Protein AF-A0A662HZ04-F1 (afdb_monomer)

Solvent-accessible surface area (backbone atoms only — not comparable to full-atom values): 11136 Å² total; per-residue (Å²): 132,86,80,80,58,71,51,54,53,54,54,49,51,54,49,59,74,72,46,61,76,83,26,44,72,78,47,78,47,44,45,37,84,34,36,38,39,24,10,75,35,53,49,59,48,52,49,78,83,30,48,57,51,54,48,53,33,68,75,67,71,51,51,75,42,80,32,30,29,83,90,73,38,51,56,69,70,61,34,51,55,49,47,60,70,71,33,58,78,85,17,44,76,77,48,78,47,77,40,78,84,80,33,35,29,41,37,26,10,68,37,36,65,50,49,34,32,77,94,42,48,40,35,51,47,45,27,52,77,27,23,35,35,65,42,75,31,68,51,66,96,65,90,49,69,69,60,53,53,51,49,53,50,52,60,76,40,41,63,60,50,49,54,50,27,35,56,44,9,58,63,69,58,48,75,79,89,66,85,86,86,77,86,84,87,79,86,89,68,66,76,98,52,131

Secondary structure (DSSP, 8-state):
-PPPPHHHHHHHHHHHHHS-GGG-EEEEEEETTEEEEEES-GGGGGTTTTHHHHHHHHHH-SEEEEEE-TTTPPPHHHHHHHHH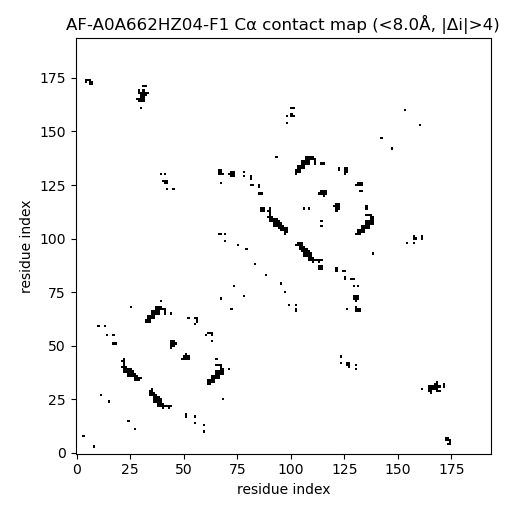HHS-GGG-EEEEEEETTTTEEEEEES-HHHHH-GGGHHHHHHHHHH--EEEEEEPPSS--HHHHHHHHHHHHTHHHHHHHHHHHHHHHTSPPSS----------S-SS--

pLDDT: mean 90.2, std 7.3, range [41.53, 96.62]

Foldseek 3Di:
DPDAAPLVVVLVVLLVVLDDVVQAFDDWFQFQQEIETEGQQLLSCPPPNNVSVVVSCVVVVGHYDYFYDLVNFDDPVVLVVVLPVLFDVVQAFDDWDAQSQRLAIETEGQHLCSCCDDVSPNQSVSCRVGRRRYDYHYDDPDDDPVVVVVVVVCSVCVNVSRVVRRVNSSVVSHDDPDDCPDDDDDDPDPPVHD

Structure (mmCIF, N/CA/C/O backbone):
data_AF-A0A662HZ04-F1
#
_entry.id   AF-A0A662HZ04-F1
#
loop_
_atom_site.group_PDB
_atom_site.id
_atom_site.type_symbol
_atom_site.label_atom_id
_atom_site.label_alt_id
_atom_site.label_comp_id
_atom_site.label_asym_id
_atom_site.label_entity_id
_atom_site.label_seq_id
_atom_site.pdbx_PDB_ins_code
_atom_site.Cartn_x
_atom_site.Cartn_y
_atom_site.Cartn_z
_atom_site.occupancy
_atom_site.B_iso_or_equiv
_atom_site.auth_seq_id
_atom_site.auth_comp_id
_atom_site.auth_asym_id
_atom_site.auth_atom_id
_atom_site.pdbx_PDB_model_num
ATOM 1 N N . MET A 1 1 ? 25.170 -9.543 -3.058 1.00 41.53 1 MET A N 1
ATOM 2 C CA . MET A 1 1 ? 24.419 -8.296 -3.344 1.00 41.53 1 MET A CA 1
ATOM 3 C C . MET A 1 1 ? 24.208 -8.183 -4.851 1.00 41.53 1 MET A C 1
ATOM 5 O O . MET A 1 1 ? 25.198 -8.138 -5.569 1.00 41.53 1 MET A O 1
ATOM 9 N N . ARG A 1 2 ? 22.965 -8.203 -5.360 1.00 49.56 2 ARG A N 1
ATOM 10 C CA . ARG A 1 2 ? 22.707 -7.901 -6.784 1.00 49.56 2 ARG A CA 1
ATOM 11 C C . ARG A 1 2 ? 22.980 -6.408 -7.002 1.00 49.56 2 ARG A C 1
ATOM 13 O O . ARG A 1 2 ? 22.385 -5.598 -6.301 1.00 49.56 2 ARG A O 1
ATOM 20 N N . LYS A 1 3 ? 23.892 -6.054 -7.913 1.00 56.12 3 LYS A N 1
ATOM 21 C CA . LYS A 1 3 ? 24.113 -4.654 -8.311 1.00 56.12 3 LYS A CA 1
ATOM 22 C C . LYS A 1 3 ? 22.826 -4.123 -8.955 1.00 56.12 3 LYS A C 1
ATOM 24 O O . LYS A 1 3 ? 22.221 -4.827 -9.763 1.00 56.12 3 LYS A O 1
ATOM 29 N N . PHE A 1 4 ? 22.383 -2.931 -8.559 1.00 60.84 4 PHE A N 1
ATOM 30 C CA . PHE A 1 4 ? 21.232 -2.274 -9.181 1.00 60.84 4 PHE A CA 1
ATOM 31 C C . PHE A 1 4 ? 21.591 -1.891 -10.626 1.00 60.84 4 PHE A C 1
ATOM 33 O O . PHE A 1 4 ? 22.724 -1.490 -10.885 1.00 60.84 4 PHE A O 1
ATOM 40 N N . SER A 1 5 ? 20.655 -2.037 -11.568 1.00 66.75 5 SER A N 1
ATOM 41 C CA . SER A 1 5 ? 20.838 -1.534 -12.938 1.00 66.75 5 SER A CA 1
ATOM 42 C C . SER A 1 5 ? 20.677 -0.010 -13.002 1.00 66.75 5 SER A C 1
ATOM 44 O O . SER A 1 5 ? 19.974 0.567 -12.174 1.00 66.75 5 SER A O 1
ATOM 46 N N . GLU A 1 6 ? 21.275 0.632 -14.008 1.00 73.00 6 GLU A N 1
ATOM 47 C CA . GLU A 1 6 ? 21.263 2.096 -14.207 1.00 73.00 6 GLU A CA 1
ATOM 48 C C . GLU A 1 6 ? 19.875 2.763 -14.065 1.00 73.00 6 GLU A C 1
ATOM 50 O O . GLU A 1 6 ? 19.780 3.740 -13.320 1.00 73.00 6 GLU A O 1
ATOM 55 N N . PRO A 1 7 ? 18.764 2.204 -14.596 1.00 79.62 7 PRO A N 1
ATOM 56 C CA . PRO A 1 7 ? 17.441 2.822 -14.459 1.00 79.62 7 PRO A CA 1
ATOM 57 C C . PRO A 1 7 ? 16.943 2.962 -13.019 1.00 79.62 7 PRO A C 1
ATOM 59 O O . PRO A 1 7 ? 16.124 3.832 -12.728 1.00 79.62 7 PRO A O 1
ATOM 62 N N . PHE A 1 8 ? 17.408 2.114 -12.092 1.00 84.06 8 PHE A N 1
ATOM 63 C CA . PHE A 1 8 ? 17.036 2.252 -10.682 1.00 84.06 8 PHE A CA 1
ATOM 64 C C . PHE A 1 8 ? 17.613 3.533 -10.090 1.00 84.06 8 PHE A C 1
ATOM 66 O O . PHE A 1 8 ? 16.923 4.206 -9.325 1.00 84.06 8 PHE A O 1
ATOM 73 N N . TYR A 1 9 ? 18.857 3.862 -10.445 1.00 85.88 9 TYR A N 1
ATOM 74 C CA . TYR A 1 9 ? 19.518 5.079 -9.994 1.00 85.88 9 TYR A CA 1
ATOM 75 C C . TYR A 1 9 ? 18.871 6.309 -10.624 1.00 85.88 9 TYR A C 1
ATOM 77 O O . TYR A 1 9 ? 18.519 7.226 -9.896 1.00 85.88 9 TYR A O 1
ATOM 85 N N . GLU A 1 10 ? 18.570 6.278 -11.924 1.00 86.81 10 GLU A N 1
ATOM 86 C CA . GLU A 1 10 ? 17.877 7.382 -12.601 1.00 86.81 10 GLU A CA 1
ATOM 87 C C . GLU A 1 10 ? 16.513 7.694 -11.979 1.00 86.81 10 GLU A C 1
ATOM 89 O O . GLU A 1 10 ? 16.207 8.850 -11.686 1.00 86.81 10 GLU A O 1
ATOM 94 N N . ILE A 1 11 ? 15.691 6.665 -11.734 1.00 88.25 11 ILE A N 1
ATOM 95 C CA . ILE A 1 11 ? 14.380 6.846 -11.101 1.00 88.25 11 ILE A CA 1
ATOM 96 C C . ILE A 1 11 ? 14.548 7.381 -9.677 1.00 88.25 11 ILE A C 1
ATOM 98 O O . ILE A 1 11 ? 13.809 8.275 -9.265 1.00 88.25 11 ILE A O 1
ATOM 102 N N . ARG A 1 12 ? 15.513 6.850 -8.920 1.00 89.50 12 ARG A N 1
ATOM 103 C CA . ARG A 1 12 ? 15.788 7.294 -7.551 1.00 89.50 12 ARG A CA 1
ATOM 104 C C . ARG A 1 12 ? 16.223 8.758 -7.518 1.00 89.50 12 ARG A C 1
ATOM 106 O O . ARG A 1 12 ? 15.673 9.526 -6.733 1.00 89.50 12 ARG A O 1
ATOM 113 N N . ASP A 1 13 ? 17.146 9.149 -8.385 1.00 89.94 13 ASP A N 1
ATOM 114 C CA . ASP A 1 13 ? 17.670 10.511 -8.470 1.00 89.94 13 ASP A CA 1
ATOM 115 C C . ASP A 1 13 ? 16.600 11.489 -8.949 1.00 89.94 13 ASP A C 1
ATOM 117 O O . ASP A 1 13 ? 16.487 12.595 -8.424 1.00 89.94 13 ASP A O 1
ATOM 121 N N . ALA A 1 14 ? 15.760 11.079 -9.902 1.00 89.00 14 ALA A N 1
ATOM 122 C CA . ALA A 1 14 ? 14.620 11.871 -10.342 1.00 89.00 14 ALA A CA 1
ATOM 123 C C . ALA A 1 14 ? 13.615 12.109 -9.203 1.00 89.00 14 ALA A C 1
ATOM 125 O O . ALA A 1 14 ? 13.121 13.226 -9.053 1.00 89.00 14 ALA A O 1
ATOM 126 N N . ILE A 1 15 ? 13.344 11.097 -8.368 1.00 89.62 15 ILE A N 1
ATOM 127 C CA . ILE A 1 15 ? 12.506 11.265 -7.171 1.00 89.62 15 ILE A CA 1
ATOM 128 C C . ILE A 1 15 ? 13.176 12.237 -6.194 1.00 89.62 15 ILE A C 1
ATOM 130 O O . ILE A 1 15 ? 12.533 13.190 -5.768 1.00 89.62 15 ILE A O 1
ATOM 134 N N . LEU A 1 16 ? 14.457 12.046 -5.869 1.00 88.75 16 LEU A N 1
ATOM 135 C CA . LEU A 1 16 ? 15.169 12.884 -4.895 1.00 88.75 16 LEU A CA 1
ATOM 136 C C . LEU A 1 16 ? 15.317 14.347 -5.340 1.00 88.75 16 LEU A C 1
ATOM 138 O O . LEU A 1 16 ? 15.311 15.230 -4.493 1.00 88.75 16 LEU A O 1
ATOM 142 N N . LYS A 1 17 ? 15.408 14.623 -6.646 1.00 89.19 17 LYS A N 1
ATOM 143 C CA . LYS A 1 17 ? 15.439 15.995 -7.189 1.00 89.19 17 LYS A CA 1
ATOM 144 C C . LYS A 1 17 ? 14.089 16.705 -7.109 1.00 89.19 17 LYS A C 1
ATOM 146 O O . LYS A 1 17 ? 14.047 17.925 -6.997 1.00 89.19 17 LYS A O 1
ATOM 151 N N . LEU A 1 18 ? 12.996 15.956 -7.240 1.00 86.88 18 LEU A N 1
ATOM 152 C CA . LEU A 1 18 ? 11.639 16.503 -7.225 1.00 86.88 18 LEU A CA 1
ATOM 153 C C . LEU A 1 18 ? 11.081 16.629 -5.808 1.00 86.88 18 LEU A C 1
ATOM 155 O O . LEU A 1 18 ? 10.204 17.457 -5.575 1.00 86.88 18 LEU A O 1
ATOM 159 N N . VAL A 1 19 ? 11.544 15.787 -4.883 1.00 88.50 19 VAL A N 1
ATOM 160 C CA . VAL A 1 19 ? 11.064 15.772 -3.505 1.00 88.50 19 VAL A CA 1
ATOM 161 C C . VAL A 1 19 ? 11.812 16.817 -2.663 1.00 88.50 19 VAL A C 1
ATOM 163 O O . VAL A 1 19 ? 13.040 16.796 -2.633 1.00 88.50 19 VAL A O 1
ATOM 166 N N . PRO A 1 20 ? 11.090 17.697 -1.946 1.00 87.12 20 PRO A N 1
ATOM 167 C CA . PRO A 1 20 ? 11.680 18.642 -1.007 1.00 87.12 20 PRO A CA 1
ATOM 168 C C . PRO A 1 20 ? 12.545 17.940 0.059 1.00 87.12 20 PRO A C 1
ATOM 170 O O . PRO A 1 20 ? 12.106 16.917 0.601 1.00 87.12 20 PRO A O 1
ATOM 173 N N . PRO A 1 21 ? 13.727 18.480 0.424 1.00 86.38 21 PRO A N 1
ATOM 174 C CA . PRO A 1 21 ? 14.554 17.948 1.511 1.00 86.38 21 PRO A CA 1
ATOM 175 C C . PRO A 1 21 ? 13.802 17.810 2.842 1.00 86.38 21 PRO A C 1
ATOM 177 O O . PRO A 1 21 ? 14.079 16.902 3.625 1.00 86.38 21 PRO A O 1
ATOM 180 N N . GLU A 1 22 ? 12.797 18.659 3.070 1.00 87.69 22 GLU A N 1
ATOM 181 C CA . GLU A 1 22 ? 11.929 18.666 4.248 1.00 87.69 22 GLU A CA 1
ATOM 182 C C . GLU A 1 22 ? 11.150 17.357 4.429 1.00 87.69 22 GLU A C 1
ATOM 184 O O . GLU A 1 22 ? 10.735 17.032 5.542 1.00 87.69 22 GLU A O 1
ATOM 189 N N . ALA A 1 23 ? 10.940 16.596 3.352 1.00 85.81 23 ALA A N 1
ATOM 190 C CA . ALA A 1 23 ? 10.274 15.304 3.413 1.00 85.81 23 ALA A CA 1
ATOM 191 C C . ALA A 1 23 ? 11.155 14.205 4.035 1.00 85.81 23 ALA A C 1
ATOM 193 O O . ALA A 1 23 ? 10.623 13.152 4.379 1.00 85.81 23 ALA A O 1
ATOM 194 N N . GLU A 1 24 ? 12.469 14.412 4.182 1.00 90.75 24 GLU A N 1
ATOM 195 C CA . GLU A 1 24 ? 13.401 13.454 4.798 1.00 90.75 24 GLU A CA 1
ATOM 196 C C . GLU A 1 24 ? 13.202 12.017 4.275 1.00 90.75 24 GLU A C 1
ATOM 198 O O . GLU A 1 24 ? 12.805 11.101 5.005 1.00 90.75 24 GLU A O 1
ATOM 203 N N . VAL A 1 25 ? 13.414 11.828 2.968 1.00 92.38 25 VAL A N 1
ATOM 204 C CA . VAL A 1 25 ? 13.305 10.511 2.323 1.00 92.38 25 VAL A CA 1
ATOM 205 C C . VAL A 1 25 ? 14.456 9.621 2.778 1.00 92.38 25 VAL A C 1
ATOM 207 O O . VAL A 1 25 ? 15.621 9.914 2.519 1.00 92.38 25 VAL A O 1
ATOM 210 N N . THR A 1 26 ? 14.129 8.499 3.411 1.00 92.00 26 THR A N 1
ATOM 211 C CA . THR A 1 26 ? 15.118 7.557 3.952 1.00 92.00 26 THR A CA 1
ATOM 212 C C . THR A 1 26 ? 15.411 6.422 2.986 1.00 92.00 26 THR A C 1
ATOM 214 O O . THR A 1 26 ? 16.559 6.001 2.827 1.00 92.00 26 THR A O 1
ATOM 217 N N . LYS A 1 27 ? 14.377 5.927 2.300 1.00 91.44 27 LYS A N 1
ATOM 218 C CA . LYS A 1 27 ? 14.484 4.747 1.446 1.00 91.44 27 LYS A CA 1
ATOM 219 C C . LYS A 1 27 ? 13.512 4.793 0.278 1.00 91.44 27 LYS A C 1
ATOM 221 O O . LYS A 1 27 ? 12.379 5.243 0.407 1.00 91.44 27 LYS A O 1
ATOM 226 N N . ILE A 1 28 ? 13.946 4.260 -0.861 1.00 93.31 28 ILE A N 1
ATOM 227 C CA . ILE A 1 28 ? 13.099 4.031 -2.032 1.00 93.31 28 ILE A CA 1
ATOM 228 C C . ILE A 1 28 ? 13.223 2.552 -2.406 1.00 93.31 28 ILE A C 1
ATOM 230 O O . ILE A 1 28 ? 14.320 2.083 -2.704 1.00 93.31 28 ILE A O 1
ATOM 234 N N . ASP A 1 29 ? 12.108 1.826 -2.359 1.00 93.06 29 ASP A N 1
ATOM 235 C CA . ASP A 1 29 ? 12.011 0.411 -2.728 1.00 93.06 29 ASP A CA 1
ATOM 236 C C . ASP A 1 29 ? 11.077 0.239 -3.939 1.00 93.06 29 ASP A C 1
ATOM 238 O O . ASP A 1 29 ? 10.100 0.966 -4.118 1.00 93.06 29 ASP A O 1
ATOM 242 N N . PHE A 1 30 ? 11.357 -0.765 -4.767 1.00 93.44 30 PHE A N 1
ATOM 243 C CA . PHE A 1 30 ? 10.544 -1.111 -5.933 1.00 93.44 30 PHE A CA 1
ATOM 244 C C . PHE A 1 30 ? 9.764 -2.389 -5.629 1.00 93.44 30 PHE A C 1
ATOM 246 O O . PHE A 1 30 ? 10.352 -3.460 -5.525 1.00 93.44 30 PHE A O 1
ATOM 253 N N . GLU A 1 31 ? 8.447 -2.288 -5.471 1.00 93.00 31 GLU A N 1
ATOM 254 C CA . GLU A 1 31 ? 7.567 -3.376 -5.035 1.00 93.00 31 GLU A CA 1
ATOM 255 C C . GLU A 1 31 ? 6.549 -3.726 -6.120 1.00 93.00 31 GLU A C 1
ATOM 257 O O . GLU A 1 31 ? 5.474 -3.126 -6.234 1.00 93.00 31 GLU A O 1
ATOM 262 N N . GLY A 1 32 ? 6.881 -4.728 -6.932 1.00 93.50 32 GLY A N 1
ATOM 263 C CA . GLY A 1 32 ? 6.092 -5.083 -8.103 1.00 93.50 32 GLY A CA 1
ATOM 264 C C . GLY A 1 32 ? 5.949 -3.869 -9.034 1.00 93.50 32 GLY A C 1
ATOM 265 O O . GLY A 1 32 ? 6.963 -3.301 -9.428 1.00 93.50 32 GLY A O 1
ATOM 266 N N . PRO A 1 33 ? 4.726 -3.440 -9.390 1.00 93.12 33 PRO A N 1
ATOM 267 C CA . PRO A 1 33 ? 4.499 -2.276 -10.251 1.00 93.12 33 PRO A CA 1
ATOM 268 C C . PRO A 1 33 ? 4.480 -0.929 -9.499 1.00 93.12 33 PRO A C 1
ATOM 270 O O . PRO A 1 33 ? 4.081 0.086 -10.077 1.00 93.12 33 PRO A O 1
ATOM 273 N N . ARG A 1 34 ? 4.807 -0.909 -8.199 1.00 93.69 34 ARG A N 1
ATOM 274 C CA . ARG A 1 34 ? 4.762 0.285 -7.343 1.00 93.69 34 ARG A CA 1
ATOM 275 C C . ARG A 1 34 ? 6.163 0.677 -6.881 1.00 93.69 34 ARG A C 1
ATOM 277 O O . ARG A 1 34 ? 6.984 -0.185 -6.587 1.00 93.69 34 ARG A O 1
ATOM 284 N N . ILE A 1 35 ? 6.395 1.976 -6.740 1.00 94.25 35 ILE A N 1
ATOM 285 C CA . ILE A 1 35 ? 7.584 2.538 -6.094 1.00 94.25 35 ILE A CA 1
ATOM 286 C C . ILE A 1 35 ? 7.173 3.004 -4.698 1.00 94.25 35 ILE A C 1
ATOM 288 O O . ILE A 1 35 ? 6.337 3.897 -4.571 1.00 94.25 35 ILE A O 1
ATOM 292 N N . ALA A 1 36 ? 7.726 2.381 -3.662 1.00 93.88 36 ALA A N 1
ATOM 293 C CA . ALA A 1 36 ? 7.507 2.750 -2.271 1.00 93.88 36 ALA A CA 1
ATOM 294 C C . ALA A 1 36 ? 8.572 3.767 -1.839 1.00 93.88 36 ALA A C 1
ATOM 296 O O . ALA A 1 36 ? 9.766 3.469 -1.867 1.00 93.88 36 ALA A O 1
ATOM 297 N N . VAL A 1 37 ? 8.139 4.961 -1.443 1.00 94.12 37 VAL A N 1
ATOM 298 C CA . VAL A 1 37 ? 8.999 6.036 -0.933 1.00 94.12 37 VAL A CA 1
ATOM 299 C C . VAL A 1 37 ? 8.771 6.149 0.569 1.00 94.12 37 VAL A C 1
ATOM 301 O O . VAL A 1 37 ? 7.670 6.484 1.005 1.00 94.12 37 VAL A O 1
ATOM 304 N N . TYR A 1 38 ? 9.804 5.847 1.351 1.00 93.94 38 TYR A N 1
ATOM 305 C CA . TYR A 1 38 ? 9.803 5.952 2.806 1.00 93.94 38 TYR A CA 1
ATOM 306 C C . TYR A 1 38 ? 10.296 7.332 3.231 1.00 93.94 38 TYR A C 1
ATOM 308 O O . TYR A 1 38 ? 11.312 7.818 2.731 1.00 93.94 38 TYR A O 1
ATOM 316 N N . SER A 1 39 ? 9.562 7.959 4.141 1.00 93.50 39 SER A N 1
ATOM 317 C CA . SER A 1 39 ? 9.790 9.328 4.590 1.00 93.50 39 SER A CA 1
ATOM 318 C C . SER A 1 39 ? 9.522 9.439 6.086 1.00 93.50 39 SER A C 1
ATOM 320 O O . SER A 1 39 ? 8.550 8.867 6.588 1.00 93.50 39 SER A O 1
ATOM 322 N N . LYS A 1 40 ? 10.360 10.202 6.797 1.00 91.75 40 LYS A N 1
ATOM 323 C CA . LYS A 1 40 ? 10.119 10.537 8.213 1.00 91.75 40 LYS A CA 1
ATOM 324 C C . LYS A 1 40 ? 8.980 11.538 8.383 1.00 91.75 40 LYS A C 1
ATOM 326 O O . LYS A 1 40 ? 8.312 11.559 9.410 1.00 91.75 40 LYS A O 1
ATOM 331 N N . LYS A 1 41 ? 8.745 12.359 7.358 1.00 91.00 41 LYS A N 1
ATOM 332 C CA . LYS A 1 41 ? 7.753 13.436 7.344 1.00 91.00 41 LYS A CA 1
ATOM 333 C C . LYS A 1 41 ? 6.801 13.298 6.148 1.00 91.00 41 LYS A C 1
ATOM 335 O O . LYS A 1 41 ? 6.706 14.219 5.333 1.00 91.00 41 LY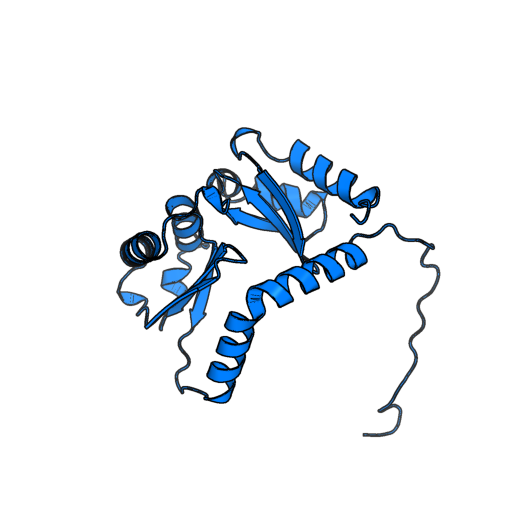S A O 1
ATOM 340 N N . PRO A 1 42 ? 6.011 12.209 6.053 1.00 88.94 42 PRO A N 1
ATOM 341 C CA . PRO A 1 42 ? 5.164 11.937 4.892 1.00 88.94 42 PRO A CA 1
ATOM 342 C C . PRO A 1 42 ? 4.098 13.016 4.657 1.00 88.94 42 PRO A C 1
ATOM 344 O O . PRO A 1 42 ? 3.650 13.188 3.528 1.00 88.94 42 PRO A O 1
ATOM 347 N N . HIS A 1 43 ? 3.735 13.790 5.687 1.00 87.25 43 HIS A N 1
ATOM 348 C CA . HIS A 1 43 ? 2.799 14.910 5.578 1.00 87.25 43 HIS A CA 1
ATOM 349 C C . HIS A 1 43 ? 3.159 15.912 4.462 1.00 87.25 43 HIS A C 1
ATOM 351 O O . HIS A 1 43 ? 2.254 16.398 3.785 1.00 87.25 43 HIS A O 1
ATOM 357 N N . VAL A 1 44 ? 4.455 16.138 4.188 1.00 87.00 44 VAL A N 1
ATOM 358 C CA . VAL A 1 44 ? 4.949 17.084 3.169 1.00 87.00 44 VAL A CA 1
ATOM 359 C C . VAL A 1 44 ? 4.433 16.722 1.776 1.00 87.00 44 VAL A C 1
ATOM 361 O O . VAL A 1 44 ? 4.121 17.604 0.981 1.00 87.00 44 VAL A O 1
ATOM 364 N N . PHE A 1 45 ? 4.260 15.429 1.488 1.00 84.38 45 PHE A N 1
ATOM 365 C CA . PHE A 1 45 ? 3.762 14.967 0.191 1.00 84.38 45 PHE A CA 1
ATOM 366 C C . PHE A 1 45 ? 2.302 15.330 -0.072 1.00 84.38 45 PHE A C 1
ATOM 368 O O . PHE A 1 45 ? 1.875 15.383 -1.229 1.00 84.38 45 PHE A O 1
ATOM 375 N N . PHE A 1 46 ? 1.541 15.585 0.988 1.00 82.81 46 PHE A N 1
ATOM 376 C CA . PHE A 1 46 ? 0.115 15.871 0.912 1.00 82.81 46 PHE A CA 1
ATOM 377 C C . PHE A 1 46 ? -0.209 17.360 1.062 1.00 82.81 46 PHE A C 1
ATOM 379 O O . PHE A 1 46 ? -1.346 17.755 0.786 1.00 82.81 46 PHE A O 1
ATOM 386 N N . VAL A 1 47 ? 0.774 18.183 1.448 1.00 74.88 47 VAL A N 1
ATOM 387 C CA . VAL A 1 47 ? 0.655 19.648 1.466 1.00 74.88 47 VAL A CA 1
ATOM 388 C C . VAL A 1 47 ? 0.297 20.144 0.055 1.00 74.88 47 VAL A C 1
ATOM 390 O O . VAL A 1 47 ? 0.732 19.577 -0.949 1.00 74.88 47 VAL A O 1
ATOM 393 N N . ASN A 1 48 ? -0.541 21.183 -0.034 1.00 74.69 48 ASN A N 1
ATOM 394 C CA . ASN A 1 48 ? -1.024 21.768 -1.295 1.00 74.69 48 ASN A CA 1
ATOM 395 C C . ASN A 1 48 ? -1.767 20.775 -2.215 1.00 74.69 48 ASN A C 1
ATOM 397 O O . ASN A 1 48 ? -1.480 20.678 -3.408 1.00 74.69 48 ASN A O 1
ATOM 401 N N . ASN A 1 49 ? -2.743 20.030 -1.682 1.00 72.06 49 ASN A N 1
ATOM 402 C CA . ASN A 1 49 ? -3.610 19.137 -2.472 1.00 72.06 49 ASN A CA 1
ATOM 403 C C . ASN A 1 49 ? -2.845 18.109 -3.329 1.00 72.06 49 ASN A C 1
ATOM 405 O O . ASN A 1 49 ? -3.213 17.838 -4.484 1.00 72.06 49 ASN A O 1
ATOM 409 N N . GLU A 1 50 ? -1.789 17.529 -2.750 1.00 77.44 50 GLU A N 1
ATOM 410 C CA . GLU A 1 50 ? -0.990 16.455 -3.359 1.00 77.44 50 GLU A CA 1
ATOM 411 C C . GLU A 1 50 ? -0.299 16.870 -4.664 1.00 77.44 50 GLU A C 1
ATOM 413 O O . GLU A 1 50 ? -0.002 16.035 -5.523 1.00 77.44 50 GLU A O 1
ATOM 418 N N . GLN A 1 51 ? -0.048 18.169 -4.852 1.00 83.25 51 GLN A N 1
ATOM 419 C CA . GLN A 1 51 ? 0.585 18.670 -6.068 1.00 83.25 51 GLN A CA 1
ATOM 420 C C . GLN A 1 51 ? 1.958 18.027 -6.294 1.00 83.25 51 GLN A C 1
ATOM 422 O O . GLN A 1 51 ? 2.282 17.680 -7.428 1.00 83.25 51 GLN A O 1
ATOM 427 N N . LEU A 1 52 ? 2.719 17.773 -5.225 1.00 85.88 52 LEU A N 1
ATOM 428 C CA . LEU A 1 52 ? 3.999 17.073 -5.310 1.00 85.88 52 LEU A CA 1
ATOM 429 C C . LEU A 1 52 ? 3.840 15.645 -5.854 1.00 85.88 52 LEU A C 1
ATOM 431 O O . LEU A 1 52 ? 4.524 15.271 -6.805 1.00 85.88 52 LEU A O 1
ATOM 435 N N . ILE A 1 53 ? 2.906 14.863 -5.302 1.00 86.38 53 ILE A N 1
ATOM 436 C CA . ILE A 1 53 ? 2.636 13.489 -5.758 1.00 86.38 53 ILE A CA 1
ATOM 437 C C . ILE A 1 53 ? 2.177 13.500 -7.219 1.00 86.38 53 ILE A C 1
ATOM 439 O O . ILE A 1 53 ? 2.662 12.707 -8.026 1.00 86.38 53 ILE A O 1
ATOM 443 N N . LYS A 1 54 ? 1.285 14.424 -7.593 1.00 87.00 54 LYS A N 1
ATOM 444 C CA . LYS A 1 54 ? 0.806 14.569 -8.976 1.00 87.00 54 LYS A CA 1
ATOM 445 C C . LYS A 1 54 ? 1.948 14.891 -9.936 1.00 87.00 54 LYS A C 1
ATOM 447 O O . LYS A 1 54 ? 2.007 14.298 -11.010 1.00 87.00 54 LYS A O 1
ATOM 452 N N . THR A 1 55 ? 2.857 15.787 -9.557 1.00 88.12 55 THR A N 1
ATOM 453 C CA . THR A 1 55 ? 4.045 16.122 -10.352 1.00 88.12 55 THR A CA 1
ATOM 454 C C . THR A 1 55 ? 4.970 14.917 -10.488 1.00 88.12 55 THR A C 1
ATOM 456 O O . THR A 1 55 ? 5.333 14.561 -11.605 1.00 88.12 55 THR A O 1
ATOM 459 N N . LEU A 1 56 ? 5.272 14.219 -9.389 1.00 88.38 56 LEU A N 1
ATOM 460 C CA . LEU A 1 56 ? 6.090 13.002 -9.407 1.00 88.38 56 LEU A CA 1
ATOM 461 C C . LEU A 1 56 ? 5.509 11.936 -10.345 1.00 88.38 56 LEU A C 1
ATOM 463 O O . LEU A 1 56 ? 6.219 11.400 -11.196 1.00 88.38 56 LEU A O 1
ATOM 467 N N . VAL A 1 57 ? 4.208 11.655 -10.229 1.00 88.31 57 VAL A N 1
ATOM 468 C CA . VAL A 1 57 ? 3.521 10.661 -11.065 1.00 88.31 57 VAL A CA 1
ATOM 469 C C . VAL A 1 57 ? 3.492 11.091 -12.533 1.00 88.31 57 VAL A C 1
ATOM 471 O O . VAL A 1 57 ? 3.716 10.251 -13.402 1.00 88.31 57 VAL A O 1
ATOM 474 N N . LYS A 1 58 ? 3.266 12.376 -12.836 1.00 89.38 58 LYS A N 1
ATOM 475 C CA . LYS A 1 58 ? 3.284 12.894 -14.217 1.00 89.38 58 LYS A CA 1
ATOM 476 C C . LYS A 1 58 ? 4.666 12.789 -14.858 1.00 89.38 58 LYS A C 1
ATOM 478 O O . LYS A 1 58 ? 4.757 12.371 -16.010 1.00 89.38 58 LYS A O 1
ATOM 483 N N . THR A 1 59 ? 5.718 13.133 -14.120 1.00 89.25 59 THR A N 1
ATOM 484 C CA . THR A 1 59 ? 7.094 13.115 -14.627 1.00 89.25 59 THR A CA 1
ATOM 485 C C . THR A 1 59 ? 7.602 11.689 -14.813 1.00 89.25 59 THR A C 1
ATOM 487 O O . THR A 1 59 ? 8.128 11.351 -15.868 1.00 89.25 59 THR A O 1
ATOM 490 N N . LEU A 1 60 ? 7.404 10.821 -13.818 1.00 87.69 60 LEU A N 1
ATOM 491 C CA . LEU A 1 60 ? 7.937 9.455 -13.843 1.00 87.69 60 LEU A CA 1
ATOM 492 C C . LEU A 1 60 ? 7.042 8.480 -14.617 1.00 87.69 60 LEU A C 1
ATOM 494 O O . LEU A 1 60 ? 7.507 7.431 -15.061 1.00 87.69 60 LEU A O 1
ATOM 498 N N . LYS A 1 61 ? 5.744 8.787 -14.756 1.00 89.62 61 LYS A N 1
ATOM 499 C CA . LYS A 1 61 ? 4.710 7.886 -15.301 1.00 89.62 61 LYS A CA 1
ATOM 500 C C . LYS A 1 61 ? 4.680 6.521 -14.599 1.00 89.62 61 LYS A C 1
ATOM 502 O O . LYS A 1 61 ? 4.324 5.507 -15.198 1.00 89.62 61 LYS A O 1
ATOM 507 N N . LYS A 1 62 ? 5.081 6.480 -13.324 1.00 90.94 62 LYS A N 1
ATOM 508 C CA . LYS A 1 62 ? 5.096 5.282 -12.471 1.00 90.94 62 LYS A CA 1
ATOM 509 C C . LYS A 1 62 ? 4.155 5.470 -11.283 1.00 90.94 62 LYS A C 1
ATOM 511 O O . LYS A 1 62 ? 3.903 6.590 -10.846 1.00 90.94 62 LYS A O 1
ATOM 516 N N . ARG A 1 63 ? 3.653 4.360 -10.737 1.00 91.38 63 ARG A N 1
ATOM 517 C CA . ARG A 1 63 ? 2.802 4.372 -9.542 1.00 91.38 63 ARG A CA 1
ATOM 518 C C . ARG A 1 63 ? 3.663 4.504 -8.288 1.00 91.38 63 ARG A C 1
ATOM 520 O O . ARG A 1 63 ? 4.477 3.625 -8.020 1.00 91.38 63 ARG A O 1
ATOM 527 N N . ILE A 1 64 ? 3.448 5.567 -7.521 1.00 91.94 64 ILE A N 1
ATOM 528 C CA . ILE A 1 64 ? 4.211 5.874 -6.305 1.00 91.94 64 ILE A CA 1
ATOM 529 C C . ILE A 1 64 ? 3.307 5.684 -5.088 1.00 91.94 64 ILE A C 1
ATOM 531 O O . ILE A 1 64 ? 2.121 6.007 -5.135 1.00 91.94 64 ILE A O 1
ATOM 535 N N . VAL A 1 65 ? 3.865 5.133 -4.015 1.00 92.44 65 VAL A N 1
ATOM 536 C CA . VAL A 1 65 ? 3.218 4.991 -2.710 1.00 92.44 65 VAL A CA 1
ATOM 537 C C . VAL A 1 65 ? 4.127 5.619 -1.664 1.00 92.44 65 VAL A C 1
ATOM 539 O O . VAL A 1 65 ? 5.300 5.263 -1.576 1.00 92.44 65 VAL A O 1
ATOM 542 N N . ILE A 1 66 ? 3.583 6.544 -0.879 1.00 92.69 66 ILE A N 1
ATOM 543 C CA . ILE A 1 66 ? 4.288 7.166 0.244 1.00 92.69 66 ILE A CA 1
ATOM 544 C C . ILE A 1 66 ? 4.074 6.307 1.491 1.00 92.69 66 ILE A C 1
ATOM 546 O O . ILE A 1 66 ? 2.949 5.888 1.766 1.00 92.69 66 ILE A O 1
ATOM 550 N N . ARG A 1 67 ? 5.143 6.045 2.243 1.00 93.56 67 ARG A N 1
ATOM 551 C CA . ARG A 1 67 ? 5.111 5.306 3.509 1.00 93.56 67 ARG A CA 1
ATOM 552 C C . ARG A 1 67 ? 5.876 6.048 4.593 1.00 93.56 67 ARG A C 1
ATOM 554 O O . ARG A 1 67 ? 6.862 6.727 4.309 1.00 93.56 67 ARG A O 1
ATOM 561 N N . GLY A 1 68 ? 5.440 5.865 5.833 1.00 93.00 68 GLY A N 1
ATOM 562 C CA . GLY A 1 68 ? 6.198 6.307 6.992 1.00 93.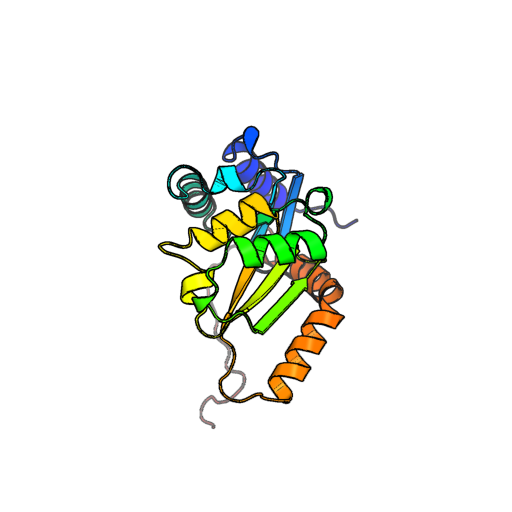00 68 GLY A CA 1
ATOM 563 C C . GLY A 1 68 ? 7.436 5.444 7.221 1.00 93.00 68 GLY A C 1
ATOM 564 O O . GLY A 1 68 ? 7.406 4.212 7.045 1.00 93.00 68 GLY A O 1
ATOM 565 N N . ASP A 1 69 ? 8.527 6.102 7.601 1.00 92.00 69 ASP A N 1
ATOM 566 C CA . ASP A 1 69 ? 9.772 5.441 7.974 1.00 92.00 69 ASP A CA 1
ATOM 567 C C . ASP A 1 69 ? 9.545 4.426 9.114 1.00 92.00 69 ASP A C 1
ATOM 569 O O . ASP A 1 69 ? 8.921 4.796 10.108 1.00 92.00 69 ASP A O 1
ATOM 573 N N . PRO A 1 70 ? 10.011 3.163 8.993 1.00 90.25 70 PRO A N 1
ATOM 574 C CA . PRO A 1 70 ? 9.821 2.140 10.022 1.00 90.25 70 PRO A CA 1
ATOM 575 C C . PRO A 1 70 ? 10.313 2.523 11.420 1.00 90.25 70 PRO A C 1
ATOM 577 O O . PRO A 1 70 ? 9.705 2.086 12.391 1.00 90.25 70 PRO A O 1
ATOM 580 N N . GLU A 1 71 ? 11.385 3.311 11.527 1.00 90.31 71 GLU A N 1
ATOM 581 C CA . GLU A 1 71 ? 12.009 3.675 12.805 1.00 90.31 71 GLU A CA 1
ATOM 582 C C . GLU A 1 71 ? 11.220 4.747 13.558 1.00 90.31 71 GLU A C 1
ATOM 584 O O . GLU A 1 71 ? 11.338 4.864 14.773 1.00 90.31 71 GLU A O 1
ATOM 589 N N . ASN A 1 72 ? 10.403 5.529 12.848 1.00 91.12 72 ASN A N 1
ATOM 590 C CA . ASN A 1 72 ? 9.648 6.635 13.429 1.00 91.12 72 ASN A CA 1
ATOM 591 C C . ASN A 1 72 ? 8.169 6.306 13.681 1.00 91.12 72 ASN A C 1
ATOM 593 O O . ASN A 1 72 ? 7.455 7.153 14.217 1.00 91.12 72 ASN A O 1
ATOM 597 N N . ARG A 1 73 ? 7.682 5.123 13.280 1.00 93.56 73 ARG A N 1
ATOM 598 C CA . ARG A 1 73 ? 6.265 4.758 13.452 1.00 93.56 73 ARG A CA 1
ATOM 599 C C . ARG A 1 73 ? 5.884 4.669 14.917 1.00 93.56 73 ARG A C 1
ATOM 601 O O . ARG A 1 73 ? 6.641 4.144 15.731 1.00 93.56 73 ARG A O 1
ATOM 608 N N . LEU A 1 74 ? 4.660 5.101 15.217 1.00 94.56 74 LEU A N 1
ATOM 609 C CA . LEU A 1 74 ? 4.096 4.883 16.540 1.00 94.56 74 LEU A CA 1
ATOM 610 C C . LEU A 1 74 ? 3.982 3.377 16.833 1.00 94.56 74 LEU A C 1
ATOM 612 O O . LEU A 1 74 ? 3.659 2.600 15.921 1.00 94.56 74 LEU A O 1
ATOM 616 N N . PRO A 1 75 ? 4.195 2.956 18.092 1.00 96.00 75 PRO A N 1
ATOM 617 C CA . PRO A 1 75 ? 3.867 1.610 18.539 1.00 96.00 75 PRO A CA 1
ATOM 618 C C . PRO A 1 75 ? 2.407 1.267 18.226 1.00 96.00 75 PRO A C 1
ATOM 620 O O . PRO A 1 75 ? 1.539 2.132 18.288 1.00 96.00 75 PRO A O 1
ATOM 623 N N . GLU A 1 76 ? 2.119 -0.004 17.939 1.00 95.44 76 GLU A N 1
ATOM 624 C CA . GLU A 1 76 ? 0.782 -0.452 17.503 1.00 95.44 76 GLU A CA 1
ATOM 625 C C . GLU A 1 76 ? -0.331 -0.019 18.459 1.00 95.44 76 GLU A C 1
ATOM 627 O O . GLU A 1 76 ? -1.369 0.454 18.011 1.00 95.44 76 GLU A O 1
ATOM 632 N N . ARG A 1 77 ? -0.089 -0.106 19.774 1.00 94.94 77 ARG A N 1
ATOM 633 C CA . ARG A 1 77 ? -1.069 0.290 20.792 1.00 94.94 77 ARG A CA 1
ATOM 634 C C . ARG A 1 77 ? -1.397 1.784 20.733 1.00 94.94 77 ARG A C 1
ATOM 636 O O . ARG A 1 77 ? -2.563 2.157 20.725 1.00 94.94 77 ARG A O 1
ATOM 643 N N . GLU A 1 78 ? -0.372 2.630 20.660 1.00 96.00 78 GLU A N 1
ATOM 644 C CA . GLU A 1 78 ? -0.537 4.087 20.580 1.00 96.00 78 GLU A CA 1
ATOM 645 C C . GLU A 1 78 ? -1.151 4.503 19.239 1.00 96.00 78 GLU A C 1
ATOM 647 O O . GLU A 1 78 ? -2.027 5.365 19.185 1.00 96.00 78 GLU A O 1
ATOM 652 N N . ALA A 1 79 ? -0.739 3.850 18.148 1.00 95.75 79 ALA A N 1
ATOM 653 C CA . ALA A 1 79 ? -1.318 4.057 16.829 1.00 95.75 79 ALA A CA 1
ATOM 654 C C . ALA A 1 79 ? -2.804 3.670 16.800 1.00 95.75 79 ALA A C 1
ATOM 656 O O . ALA A 1 79 ? -3.605 4.383 16.203 1.00 95.75 79 ALA A O 1
ATOM 657 N N . GLU A 1 80 ? -3.191 2.574 17.456 1.00 96.12 80 GLU A N 1
ATOM 658 C CA . GLU A 1 80 ? -4.583 2.133 17.548 1.00 96.12 80 GLU A CA 1
ATOM 659 C C . GLU A 1 80 ? -5.455 3.146 18.302 1.00 96.12 80 GLU A C 1
ATOM 661 O O . GLU A 1 80 ? -6.535 3.500 17.823 1.00 96.12 80 GLU A O 1
ATOM 666 N N . GLU A 1 81 ? -4.978 3.652 19.442 1.00 95.81 81 GLU A N 1
ATOM 667 C CA . GLU A 1 81 ? -5.649 4.710 20.207 1.00 95.81 81 GLU A CA 1
ATOM 668 C C . GLU A 1 81 ? -5.817 5.977 19.359 1.00 95.81 81 GLU A C 1
ATOM 670 O O . GLU A 1 81 ? -6.921 6.515 19.253 1.00 95.81 81 GLU A O 1
ATOM 675 N N . LYS A 1 82 ? -4.756 6.395 18.658 1.00 95.81 82 LYS A N 1
ATOM 676 C CA . LYS A 1 82 ? -4.788 7.566 17.777 1.00 95.81 82 LYS A CA 1
ATOM 677 C C . LYS A 1 82 ? -5.748 7.392 16.601 1.00 95.81 82 LYS A C 1
ATOM 679 O O . LYS A 1 82 ? -6.484 8.313 16.262 1.00 95.81 82 LYS A O 1
ATOM 684 N N . ILE A 1 83 ? -5.790 6.209 15.987 1.00 95.19 83 ILE A N 1
ATOM 685 C CA . ILE A 1 83 ? -6.725 5.903 14.893 1.00 95.19 83 ILE A CA 1
ATOM 686 C C . ILE A 1 83 ? -8.172 5.989 15.386 1.00 95.19 83 ILE A C 1
ATOM 688 O O . ILE A 1 83 ? -9.008 6.566 14.693 1.00 95.19 83 ILE A O 1
ATOM 692 N N . LYS A 1 84 ? -8.467 5.463 16.580 1.00 94.25 84 LYS A N 1
ATOM 693 C CA . LYS A 1 84 ? -9.802 5.543 17.194 1.00 94.25 84 LYS A CA 1
ATOM 694 C C . LYS A 1 84 ? -10.199 6.973 17.579 1.00 94.25 84 LYS A C 1
ATOM 696 O O . LYS A 1 84 ? -11.383 7.280 17.561 1.00 94.25 84 LYS A O 1
ATOM 701 N N . GLU A 1 85 ? -9.236 7.840 17.894 1.00 94.75 85 GLU A N 1
ATOM 702 C CA . GLU A 1 85 ? -9.462 9.273 18.137 1.00 94.75 85 GLU A CA 1
ATOM 703 C C . GLU A 1 85 ? -9.733 10.046 16.831 1.00 94.75 85 GLU A C 1
ATOM 705 O O . GLU A 1 85 ? -10.596 10.922 16.779 1.00 94.75 85 GLU A O 1
ATOM 710 N N . ILE A 1 86 ? -8.996 9.732 15.760 1.00 94.00 86 ILE A N 1
ATOM 711 C CA . ILE A 1 86 ? -9.106 10.418 14.465 1.00 94.00 86 ILE A CA 1
ATOM 712 C C . ILE A 1 86 ? -10.377 10.005 13.711 1.00 94.00 86 ILE A C 1
ATOM 714 O O . ILE A 1 86 ? -11.001 10.840 13.048 1.00 94.00 86 ILE A O 1
ATOM 718 N N . VAL A 1 87 ? -10.723 8.716 13.739 1.00 93.94 87 VAL A N 1
ATOM 719 C CA . VAL A 1 87 ? -11.858 8.171 12.991 1.00 93.94 87 VAL A CA 1
ATOM 720 C C . VAL A 1 87 ? -13.144 8.334 13.808 1.00 93.94 87 VAL A C 1
ATOM 722 O O . VAL A 1 87 ? -13.204 7.853 14.937 1.00 93.94 87 VAL A O 1
ATOM 725 N N . PRO A 1 88 ? -14.205 8.935 13.237 1.00 92.75 88 PRO A N 1
ATOM 726 C CA . PRO A 1 88 ? -15.473 9.090 13.941 1.00 92.75 88 PRO A CA 1
ATOM 727 C C . PRO A 1 88 ? -16.074 7.736 14.372 1.00 92.75 88 PRO A C 1
ATOM 729 O O . PRO A 1 88 ? -16.012 6.774 13.593 1.00 92.75 88 PRO A O 1
ATOM 732 N N . PRO A 1 89 ? -16.695 7.635 15.564 1.00 91.81 89 PRO A N 1
ATOM 733 C CA . PRO A 1 89 ? -17.291 6.389 16.056 1.00 91.81 89 PRO A CA 1
ATOM 734 C C . PRO A 1 89 ? -18.377 5.830 15.120 1.00 91.81 89 PRO A C 1
ATOM 736 O O . PRO A 1 89 ? -18.591 4.619 15.062 1.00 91.81 89 PRO A O 1
ATOM 739 N N . GLU A 1 90 ? -19.007 6.681 14.307 1.00 90.88 90 GLU A N 1
ATOM 740 C CA . GLU A 1 90 ? -19.997 6.323 13.286 1.00 90.88 90 GLU A CA 1
ATOM 741 C C . GLU A 1 90 ? -19.435 5.429 12.171 1.00 90.88 90 GLU A C 1
ATOM 743 O O . GLU A 1 90 ? -20.208 4.801 11.438 1.00 90.88 90 GLU A O 1
ATOM 748 N N . ALA A 1 91 ? -18.107 5.358 12.025 1.00 91.94 91 ALA A N 1
ATOM 749 C CA . ALA A 1 91 ? -17.453 4.433 11.108 1.00 91.94 91 ALA A CA 1
ATOM 750 C C . ALA A 1 91 ? -17.736 2.966 11.470 1.00 91.94 91 ALA A C 1
ATOM 752 O O . ALA A 1 91 ? -17.763 2.118 10.573 1.00 91.94 91 ALA A O 1
ATOM 753 N N . GLY A 1 92 ? -17.945 2.672 12.760 1.00 92.38 92 GLY A N 1
ATOM 754 C CA . GLY A 1 92 ? -18.124 1.313 13.267 1.00 92.38 92 GLY A CA 1
ATOM 755 C C . GLY A 1 92 ? -16.896 0.446 12.991 1.00 92.38 92 GLY A C 1
ATOM 756 O O . GLY A 1 92 ? -16.993 -0.532 12.249 1.00 92.38 92 GLY A O 1
ATOM 757 N N . ILE A 1 93 ? -15.729 0.836 13.522 1.00 94.56 93 ILE A N 1
ATOM 758 C CA . ILE A 1 93 ? -14.491 0.052 13.386 1.00 94.56 93 ILE A CA 1
ATOM 759 C C . ILE A 1 93 ? -14.671 -1.288 14.108 1.00 94.56 93 ILE A C 1
ATOM 761 O O . ILE A 1 93 ? -14.957 -1.320 15.303 1.00 94.56 93 ILE A O 1
ATOM 765 N N . SER A 1 94 ? -14.477 -2.390 13.388 1.00 91.50 94 SER A N 1
ATOM 766 C CA . SER A 1 94 ? -14.576 -3.748 13.927 1.00 91.50 94 SER A CA 1
ATOM 767 C C . SER A 1 94 ? -13.222 -4.383 14.214 1.00 91.50 94 SER A C 1
ATOM 769 O O . SER A 1 94 ? -13.102 -5.143 15.168 1.00 91.50 94 SER A O 1
ATOM 771 N N . LEU A 1 95 ? -12.214 -4.110 13.382 1.00 92.38 95 LEU A N 1
ATOM 772 C CA . LEU A 1 95 ? -10.885 -4.707 13.503 1.00 92.38 95 LEU A CA 1
ATOM 773 C C . LEU A 1 95 ? -9.826 -3.728 12.999 1.00 92.38 95 LEU A C 1
ATOM 775 O O . LEU A 1 95 ? -10.009 -3.096 11.960 1.00 92.38 95 LEU A O 1
ATOM 779 N N . ILE A 1 96 ? -8.706 -3.651 13.714 1.00 95.31 96 ILE A N 1
ATOM 780 C CA . ILE A 1 96 ? -7.492 -2.970 13.267 1.00 95.31 96 ILE A CA 1
ATOM 781 C C . ILE A 1 96 ? -6.373 -4.011 13.249 1.00 95.31 96 ILE A C 1
ATOM 783 O O . ILE A 1 96 ? -6.179 -4.728 14.228 1.00 95.31 96 ILE A O 1
ATOM 787 N N . TYR A 1 97 ? -5.667 -4.123 12.129 1.00 94.88 97 TYR A N 1
ATOM 788 C CA . TYR A 1 97 ? -4.538 -5.037 11.971 1.00 94.88 97 TYR A CA 1
ATOM 789 C C . TYR A 1 97 ? -3.325 -4.294 11.410 1.00 94.88 97 TYR A C 1
ATOM 791 O O . TYR A 1 97 ? -3.439 -3.551 10.438 1.00 94.88 97 TYR A O 1
ATOM 799 N N . PHE A 1 98 ? -2.155 -4.517 12.004 1.00 95.56 98 PHE A N 1
ATOM 800 C CA . PHE A 1 98 ? -0.913 -3.846 11.634 1.00 95.56 98 PHE A CA 1
ATOM 801 C C . PHE A 1 98 ? 0.026 -4.796 10.878 1.00 95.56 98 PHE A C 1
ATOM 803 O O . PHE A 1 98 ? 0.451 -5.827 11.397 1.00 95.56 98 PHE A O 1
ATOM 810 N N . ASP A 1 99 ? 0.406 -4.418 9.656 1.00 93.81 99 ASP A N 1
ATOM 811 C CA . ASP A 1 99 ? 1.464 -5.072 8.884 1.00 93.81 99 ASP A CA 1
ATOM 812 C C . ASP A 1 99 ? 2.780 -4.302 9.079 1.00 93.81 99 ASP A C 1
ATOM 814 O O . ASP A 1 99 ? 3.085 -3.347 8.353 1.00 93.81 99 ASP A O 1
ATOM 818 N N . LYS A 1 100 ? 3.585 -4.721 10.066 1.00 91.38 100 LYS A N 1
ATOM 819 C CA . LYS A 1 100 ? 4.899 -4.115 10.376 1.00 91.38 100 LYS A CA 1
ATOM 820 C C . LYS A 1 100 ? 5.840 -4.112 9.176 1.00 91.38 100 LYS A C 1
ATOM 822 O O . LYS A 1 100 ? 6.584 -3.147 8.972 1.00 91.38 100 LYS A O 1
ATOM 827 N N . THR A 1 101 ? 5.801 -5.178 8.379 1.00 90.12 101 THR A N 1
ATOM 828 C CA . THR A 1 101 ? 6.705 -5.393 7.250 1.00 90.12 101 THR A CA 1
ATOM 829 C C . THR A 1 101 ? 6.492 -4.329 6.176 1.00 90.12 101 THR A C 1
ATOM 831 O O . THR A 1 101 ? 7.459 -3.769 5.653 1.00 90.12 101 THR A O 1
ATOM 834 N N . ARG A 1 102 ? 5.234 -3.999 5.869 1.00 89.06 102 ARG A N 1
ATOM 835 C CA . ARG A 1 102 ? 4.885 -2.975 4.869 1.00 89.06 102 ARG A CA 1
ATOM 836 C C . ARG A 1 102 ? 4.695 -1.582 5.470 1.00 89.06 102 ARG A C 1
ATOM 838 O O . ARG A 1 102 ? 4.843 -0.603 4.742 1.00 89.06 102 ARG A O 1
ATOM 845 N N . GLY A 1 103 ? 4.427 -1.479 6.771 1.00 92.31 103 GLY A N 1
ATOM 846 C CA . GLY A 1 103 ? 4.011 -0.233 7.421 1.00 92.31 103 GLY A CA 1
ATOM 847 C C . GLY A 1 103 ? 2.579 0.158 7.084 1.00 92.31 103 GLY A C 1
ATOM 848 O O . GLY A 1 103 ? 2.280 1.342 6.955 1.00 92.31 103 GLY A O 1
ATOM 849 N N . GLU A 1 104 ? 1.724 -0.836 6.870 1.00 94.44 104 GLU A N 1
ATOM 850 C CA . GLU A 1 104 ? 0.321 -0.671 6.492 1.00 94.44 104 GLU A CA 1
ATOM 851 C C . GLU A 1 104 ? -0.564 -1.027 7.699 1.00 94.44 104 GLU A C 1
ATOM 853 O O . GLU A 1 104 ? -0.232 -1.933 8.462 1.00 94.44 104 GLU A O 1
ATOM 858 N N . VAL A 1 105 ? -1.670 -0.307 7.891 1.00 96.56 105 VAL A N 1
ATOM 859 C CA . VAL A 1 105 ? -2.677 -0.608 8.917 1.00 96.56 105 VAL A CA 1
ATOM 860 C C . VAL A 1 105 ? -4.021 -0.867 8.248 1.00 96.56 105 VAL A C 1
ATOM 862 O O . VAL A 1 105 ? -4.613 0.022 7.641 1.00 96.56 105 VAL A O 1
ATOM 865 N N . GLU A 1 106 ? -4.492 -2.105 8.318 1.00 95.50 106 GLU A N 1
ATOM 866 C CA . GLU A 1 106 ? -5.810 -2.512 7.844 1.00 95.50 106 GLU A CA 1
ATOM 867 C C . GLU A 1 106 ? -6.863 -2.074 8.864 1.00 95.50 106 GLU A C 1
ATOM 869 O O . GLU A 1 106 ? -6.832 -2.505 10.015 1.00 95.50 106 GLU A O 1
ATOM 874 N N . ILE A 1 107 ? -7.800 -1.223 8.444 1.00 96.06 107 ILE A N 1
ATOM 875 C CA . ILE A 1 107 ? -8.888 -0.728 9.295 1.00 96.06 107 ILE A CA 1
ATOM 876 C C . ILE A 1 107 ? -10.196 -1.260 8.722 1.00 96.06 107 ILE A C 1
ATOM 878 O O . ILE A 1 107 ? -10.693 -0.751 7.716 1.00 96.06 107 ILE A O 1
ATOM 882 N N . GLU A 1 108 ? -10.746 -2.297 9.346 1.00 94.25 108 GLU A N 1
ATOM 883 C CA . GLU A 1 108 ? -12.037 -2.862 8.973 1.00 94.25 108 GLU A CA 1
ATOM 884 C C . GLU A 1 108 ? -13.161 -2.098 9.673 1.00 94.25 108 GLU A C 1
ATOM 886 O O . GLU A 1 108 ? -13.200 -2.013 10.901 1.00 94.25 108 GLU A O 1
ATOM 891 N N . ALA A 1 109 ? -14.069 -1.528 8.884 1.00 95.19 109 ALA A N 1
ATOM 892 C CA . ALA A 1 109 ? -15.166 -0.703 9.371 1.00 95.19 109 ALA A CA 1
ATOM 893 C C . ALA A 1 109 ? -16.472 -1.001 8.623 1.00 95.19 109 ALA A C 1
ATOM 895 O O . ALA A 1 109 ? -16.468 -1.371 7.444 1.00 95.19 109 ALA A O 1
ATOM 896 N N . GLU A 1 110 ? -17.609 -0.801 9.286 1.00 93.75 110 GLU A N 1
ATOM 897 C CA . GLU A 1 110 ? -18.935 -0.928 8.664 1.00 93.75 110 GLU A CA 1
ATOM 898 C C . GLU A 1 110 ? -19.146 0.124 7.573 1.00 93.75 110 GLU A C 1
ATOM 900 O O . GLU A 1 110 ? -19.649 -0.174 6.482 1.00 93.75 110 GLU A O 1
ATOM 905 N N . LYS A 1 111 ? -18.693 1.351 7.845 1.00 94.19 111 LYS A N 1
ATOM 906 C CA . LYS A 1 111 ? -18.761 2.490 6.930 1.00 94.19 111 LYS A CA 1
ATOM 907 C C . LYS A 1 111 ? -17.350 3.033 6.663 1.00 94.19 111 LYS A C 1
ATOM 909 O O . LYS A 1 111 ? -16.960 4.048 7.245 1.00 94.19 111 LYS A O 1
ATOM 914 N N . PRO A 1 112 ? -16.586 2.428 5.729 1.00 93.12 112 PRO A N 1
ATOM 915 C CA . PRO A 1 112 ? -15.210 2.845 5.438 1.00 93.12 112 PRO A CA 1
ATOM 916 C C . PRO A 1 112 ? -15.104 4.284 4.909 1.00 93.12 112 PRO A C 1
ATOM 918 O O . PRO A 1 112 ? -14.036 4.879 4.986 1.00 93.12 112 PRO A O 1
ATOM 921 N N . GLY A 1 113 ? -1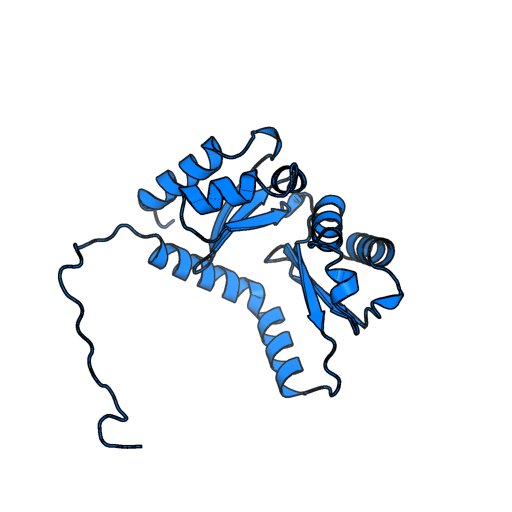6.197 4.883 4.420 1.00 93.25 113 GLY A N 1
ATOM 922 C CA . GLY A 1 113 ? -16.221 6.288 3.997 1.00 93.25 113 GLY A CA 1
ATOM 923 C C . GLY A 1 113 ? -15.787 7.271 5.093 1.00 93.25 113 GLY A C 1
ATOM 924 O O . GLY A 1 113 ? -15.095 8.238 4.789 1.00 93.25 113 GLY A O 1
ATOM 925 N N . TYR A 1 114 ? -16.106 6.995 6.363 1.00 92.50 114 TYR A N 1
ATOM 926 C CA . TYR A 1 114 ? -15.657 7.821 7.493 1.00 92.50 114 TYR A CA 1
ATOM 927 C C . TYR A 1 114 ? -14.163 7.647 7.795 1.00 92.50 114 TYR A C 1
ATOM 929 O O . TYR A 1 114 ? -13.499 8.614 8.157 1.00 92.50 114 TYR A O 1
ATOM 937 N N . VAL A 1 115 ? -13.619 6.443 7.574 1.00 92.38 115 VAL A N 1
ATOM 938 C CA . VAL A 1 115 ? -12.174 6.165 7.678 1.00 92.38 115 VAL A CA 1
ATOM 939 C C . VAL A 1 115 ? -11.404 6.887 6.569 1.00 92.38 115 VAL A C 1
ATOM 941 O O . VAL A 1 115 ? -10.302 7.380 6.790 1.00 92.38 115 VAL A O 1
ATOM 944 N N . ILE A 1 116 ? -11.991 6.975 5.370 1.00 92.19 116 ILE A N 1
ATOM 945 C CA . ILE A 1 116 ? -11.396 7.690 4.237 1.00 92.19 116 ILE A CA 1
ATOM 946 C C . ILE A 1 116 ? -11.431 9.208 4.485 1.00 92.19 116 ILE A C 1
ATOM 948 O O . ILE A 1 116 ? -10.422 9.901 4.326 1.00 92.19 116 ILE A O 1
ATOM 952 N N . GLY A 1 117 ? -12.590 9.717 4.908 1.00 90.38 117 GLY A N 1
ATOM 953 C CA . GLY A 1 117 ? -12.871 11.145 5.023 1.00 90.38 117 GLY A CA 1
ATOM 954 C C . GLY A 1 117 ? -13.109 11.816 3.670 1.00 90.38 117 GLY A C 1
ATOM 955 O O . GLY A 1 117 ? -12.861 11.246 2.605 1.00 90.38 117 GLY A O 1
ATOM 956 N N . LYS A 1 118 ? -13.581 13.066 3.695 1.00 88.31 118 LYS A N 1
ATOM 957 C CA . LYS A 1 118 ? -13.766 13.862 2.473 1.00 88.31 118 LYS A CA 1
ATOM 958 C C . LYS A 1 118 ? -12.416 14.049 1.773 1.00 88.31 118 LYS A C 1
ATOM 960 O O . LYS A 1 118 ? -11.445 14.453 2.410 1.00 88.31 118 LYS A O 1
ATOM 965 N N . ASP A 1 119 ? -12.345 13.694 0.492 1.00 85.00 119 ASP A N 1
ATOM 966 C CA . ASP A 1 119 ? -11.120 13.740 -0.320 1.00 85.00 119 ASP A CA 1
ATOM 967 C C . ASP A 1 119 ? -9.908 13.037 0.330 1.00 85.00 119 ASP A C 1
ATOM 969 O O . ASP A 1 119 ? -8.764 13.458 0.161 1.00 85.00 119 ASP A O 1
ATOM 973 N N . GLY A 1 120 ? -10.126 11.991 1.138 1.00 86.69 120 GLY A N 1
ATOM 974 C CA . GLY A 1 120 ? -9.035 11.253 1.785 1.00 86.69 120 GLY A CA 1
ATOM 975 C C . GLY A 1 120 ? -8.334 12.010 2.921 1.00 86.69 120 GLY A C 1
ATOM 976 O O . GLY A 1 120 ? -7.196 11.683 3.260 1.00 86.69 120 GLY A O 1
ATOM 977 N N . ILE A 1 121 ? -8.944 13.063 3.479 1.00 90.56 121 ILE A N 1
ATOM 978 C CA . ILE A 1 121 ? -8.326 13.877 4.540 1.00 90.56 121 ILE A CA 1
ATOM 979 C C . ILE A 1 121 ? -8.016 13.058 5.800 1.00 90.56 121 ILE A C 1
ATOM 981 O O . ILE A 1 121 ? -6.950 13.223 6.390 1.00 90.56 121 ILE A O 1
ATOM 985 N N . THR A 1 122 ? -8.895 12.122 6.168 1.00 92.31 122 THR A N 1
ATOM 986 C CA . THR A 1 122 ? -8.732 11.281 7.360 1.00 92.31 122 THR A CA 1
ATOM 987 C C . THR A 1 122 ? -7.585 10.289 7.174 1.00 92.31 122 THR A C 1
ATOM 989 O O . THR A 1 122 ? -6.751 10.164 8.065 1.00 92.31 122 THR A O 1
ATOM 992 N N . LEU A 1 123 ? -7.450 9.665 5.995 1.00 92.12 123 LEU A N 1
ATOM 993 C CA . LEU A 1 123 ? -6.310 8.778 5.695 1.00 92.12 123 LEU A CA 1
ATOM 994 C C . LEU A 1 123 ? -4.975 9.513 5.811 1.00 92.12 123 LEU A C 1
ATOM 996 O O . LEU A 1 123 ? -4.018 9.000 6.389 1.00 92.12 123 LEU A O 1
ATOM 1000 N N . ARG A 1 124 ? -4.917 10.730 5.264 1.00 90.88 124 ARG A N 1
ATOM 1001 C CA . ARG A 1 124 ? -3.719 11.572 5.312 1.00 90.88 124 ARG A CA 1
ATOM 1002 C C . ARG A 1 124 ? -3.381 11.975 6.740 1.00 90.88 124 ARG A C 1
ATOM 1004 O O . ARG A 1 124 ? -2.212 11.955 7.105 1.00 90.88 124 ARG A O 1
ATOM 1011 N N . ARG A 1 125 ? -4.397 12.281 7.548 1.00 92.19 125 ARG A N 1
ATOM 1012 C CA . ARG A 1 125 ? -4.240 12.588 8.969 1.00 92.19 125 ARG A CA 1
ATOM 1013 C C . ARG A 1 125 ? -3.715 11.388 9.760 1.00 92.19 125 ARG A C 1
ATOM 1015 O O . ARG A 1 125 ? -2.739 11.541 10.483 1.00 92.19 125 ARG A O 1
ATOM 1022 N N . ILE A 1 126 ? -4.273 10.193 9.548 1.00 94.62 126 ILE A N 1
ATOM 1023 C CA . ILE A 1 126 ? -3.774 8.952 10.165 1.00 94.62 126 ILE A CA 1
ATOM 1024 C C . ILE A 1 126 ? -2.305 8.727 9.791 1.00 94.62 126 ILE A C 1
ATOM 1026 O O . ILE A 1 126 ? -1.479 8.509 10.674 1.00 94.62 126 ILE A O 1
ATOM 1030 N N . LEU A 1 127 ? -1.951 8.836 8.506 1.00 94.19 127 LEU A N 1
ATOM 1031 C CA . LEU A 1 127 ? -0.566 8.669 8.059 1.00 94.19 127 LEU A CA 1
ATOM 1032 C C . LEU A 1 127 ? 0.370 9.746 8.629 1.00 94.19 127 LEU A C 1
ATOM 1034 O O . LEU A 1 127 ? 1.508 9.436 8.960 1.00 94.19 127 LEU A O 1
ATOM 1038 N N . ALA A 1 128 ? -0.079 10.995 8.745 1.00 92.19 128 ALA A N 1
ATOM 1039 C CA . ALA A 1 128 ? 0.732 12.084 9.284 1.00 92.19 128 ALA A CA 1
ATOM 1040 C C . ALA A 1 128 ? 0.989 11.943 10.792 1.00 92.19 128 ALA A C 1
ATOM 1042 O O . ALA A 1 128 ? 2.098 12.220 11.236 1.00 92.19 128 ALA A O 1
ATOM 1043 N N . GLU A 1 129 ? -0.012 11.507 11.562 1.00 93.06 129 GLU A N 1
ATOM 1044 C CA . GLU A 1 129 ? 0.082 11.405 13.024 1.00 93.06 129 GLU A CA 1
ATOM 1045 C C . GLU A 1 129 ? 0.691 10.077 13.494 1.00 93.06 129 GLU A C 1
ATOM 1047 O O . GLU A 1 129 ? 1.369 10.047 14.515 1.00 93.06 129 GLU A O 1
ATOM 1052 N N . THR A 1 130 ? 0.480 8.980 12.758 1.00 94.88 130 THR A N 1
ATOM 1053 C CA . THR A 1 130 ? 0.916 7.635 13.185 1.00 94.88 130 THR A CA 1
ATOM 1054 C C . THR A 1 130 ? 2.087 7.069 12.381 1.00 94.88 130 THR A C 1
ATOM 1056 O O . THR A 1 130 ? 2.732 6.118 12.825 1.00 94.88 130 THR A O 1
ATOM 1059 N N . LEU A 1 131 ? 2.354 7.622 11.190 1.00 95.19 131 LEU A N 1
ATOM 1060 C CA . LEU A 1 131 ? 3.268 7.087 10.168 1.00 95.19 131 LEU A CA 1
ATOM 1061 C C . LEU A 1 131 ? 2.903 5.685 9.636 1.00 95.19 131 LEU A C 1
ATOM 1063 O O . LEU A 1 131 ? 3.658 5.100 8.854 1.00 95.19 131 LEU A O 1
ATOM 1067 N N . TRP A 1 132 ? 1.724 5.168 9.983 1.00 96.44 132 TRP A N 1
ATOM 1068 C CA . TRP A 1 132 ? 1.149 3.963 9.393 1.00 96.44 132 TRP A CA 1
ATOM 1069 C C . TRP A 1 132 ? 0.306 4.319 8.173 1.00 96.44 132 TRP A C 1
ATOM 1071 O O . TRP A 1 132 ? -0.473 5.267 8.205 1.00 96.44 132 TRP A O 1
ATOM 1081 N N . LEU A 1 133 ? 0.444 3.560 7.084 1.00 95.06 133 LEU A N 1
ATOM 1082 C CA . LEU A 1 133 ? -0.357 3.752 5.877 1.00 95.06 133 LEU A CA 1
ATOM 1083 C C . LEU A 1 133 ? -1.734 3.087 6.051 1.00 95.06 133 LEU A C 1
ATOM 1085 O O . LEU A 1 133 ? -1.795 1.856 6.051 1.00 95.06 133 LEU A O 1
ATOM 1089 N N . PRO A 1 134 ? -2.838 3.846 6.175 1.00 95.88 134 PRO A N 1
ATOM 1090 C CA . PRO A 1 134 ? -4.153 3.259 6.399 1.00 95.88 134 PRO A CA 1
ATOM 1091 C C . PRO A 1 134 ? -4.715 2.596 5.138 1.00 95.88 134 PRO A C 1
ATOM 1093 O O . PRO A 1 134 ? -4.789 3.204 4.068 1.00 95.88 134 PRO A O 1
ATOM 1096 N N . ILE A 1 135 ? -5.168 1.355 5.295 1.00 95.44 135 ILE A N 1
ATOM 1097 C CA . ILE A 1 135 ? -5.853 0.545 4.291 1.00 95.44 135 ILE A CA 1
ATOM 1098 C C . ILE A 1 135 ? -7.292 0.319 4.779 1.00 95.44 135 ILE A C 1
ATOM 1100 O O . ILE A 1 135 ? -7.541 -0.584 5.580 1.00 95.44 135 ILE A O 1
ATOM 1104 N N . PRO A 1 136 ? -8.256 1.148 4.340 1.00 95.06 136 PRO A N 1
ATOM 1105 C CA . PRO A 1 136 ? -9.644 0.998 4.752 1.00 95.06 136 PRO A CA 1
ATOM 1106 C C . PRO A 1 136 ? -10.260 -0.247 4.104 1.00 95.06 136 PRO A C 1
ATOM 1108 O O . PRO A 1 136 ? -10.238 -0.408 2.881 1.00 95.06 136 PRO A O 1
ATOM 1111 N N . LEU A 1 137 ? -10.851 -1.110 4.925 1.00 93.06 137 LEU A N 1
ATOM 1112 C CA . LEU A 1 137 ? -11.567 -2.312 4.517 1.00 93.06 137 LEU A CA 1
ATOM 1113 C C . LEU A 1 137 ? -13.027 -2.213 4.960 1.00 93.06 137 LEU A C 1
ATOM 1115 O O . LEU A 1 137 ? -13.343 -1.728 6.045 1.00 93.06 137 LEU A O 1
ATOM 1119 N N . ARG A 1 138 ? -13.941 -2.691 4.116 1.00 91.25 138 ARG A N 1
ATOM 1120 C CA . ARG A 1 138 ? -15.349 -2.815 4.494 1.00 91.25 138 ARG A CA 1
ATOM 1121 C C . ARG A 1 138 ? -15.551 -4.117 5.257 1.00 91.25 138 ARG A C 1
ATOM 1123 O O . ARG A 1 138 ? -15.171 -5.174 4.748 1.00 91.25 138 ARG A O 1
ATOM 1130 N N . LYS A 1 139 ? -16.206 -4.045 6.415 1.00 90.50 139 LYS A N 1
ATOM 1131 C CA . LYS A 1 139 ? -16.683 -5.230 7.132 1.00 90.50 139 LYS A CA 1
ATOM 1132 C C . LYS A 1 139 ? -17.652 -6.007 6.232 1.00 90.50 139 LYS A C 1
ATOM 1134 O O . LYS A 1 139 ? -18.634 -5.420 5.760 1.00 90.50 139 LYS A O 1
ATOM 1139 N N . PRO A 1 140 ? -17.386 -7.289 5.932 1.00 87.12 140 PRO A N 1
ATOM 1140 C CA . PRO A 1 140 ? -18.290 -8.077 5.115 1.00 87.12 140 PRO A CA 1
ATOM 1141 C C . PRO A 1 140 ? -19.583 -8.351 5.905 1.00 87.12 140 PRO A C 1
ATOM 1143 O O . PRO A 1 140 ? -19.513 -8.626 7.103 1.00 87.12 140 PRO A O 1
ATOM 1146 N N . PRO A 1 141 ? -20.768 -8.295 5.267 1.00 86.31 141 PRO A N 1
ATOM 1147 C CA . PRO A 1 141 ? -22.036 -8.559 5.952 1.00 86.31 141 PRO A CA 1
ATOM 1148 C C . PRO A 1 141 ? -22.153 -10.013 6.427 1.00 86.31 141 PRO A C 1
ATOM 1150 O O . PRO A 1 141 ? -22.799 -10.284 7.432 1.00 86.31 141 PRO A O 1
ATOM 1153 N N . ILE A 1 142 ? -21.514 -10.942 5.712 1.00 88.94 142 ILE A N 1
ATOM 1154 C CA . ILE A 1 142 ? -21.424 -12.357 6.065 1.00 88.94 142 ILE A CA 1
ATOM 1155 C C . ILE A 1 142 ? -19.945 -12.704 6.161 1.00 88.94 142 ILE A C 1
ATOM 1157 O O . ILE A 1 142 ? -19.172 -12.431 5.237 1.00 88.94 142 ILE A O 1
ATOM 1161 N N . THR A 1 143 ? -19.543 -13.311 7.272 1.00 86.44 143 THR A N 1
ATOM 1162 C CA . THR A 1 143 ? -18.173 -13.780 7.445 1.00 86.44 143 THR A CA 1
ATOM 1163 C C . THR A 1 143 ? -17.941 -15.006 6.564 1.00 86.44 143 THR A C 1
ATOM 1165 O O . THR A 1 143 ? -18.664 -15.997 6.624 1.00 86.44 143 THR A O 1
ATOM 1168 N N . SER A 1 144 ? -16.922 -14.935 5.708 1.00 91.00 144 SER A N 1
ATOM 1169 C CA . SER A 1 144 ? -16.482 -16.072 4.901 1.00 91.00 144 SER A CA 1
ATOM 1170 C C . SER A 1 144 ? -15.225 -16.664 5.512 1.00 91.00 144 SER A C 1
ATOM 1172 O O . SER A 1 144 ? -14.211 -15.974 5.655 1.00 91.00 144 SER A O 1
ATOM 1174 N N . ARG A 1 145 ? -15.286 -17.960 5.825 1.00 92.56 145 ARG A N 1
ATOM 1175 C CA . ARG A 1 145 ? -14.141 -18.716 6.335 1.00 92.56 145 ARG A CA 1
ATOM 1176 C C . ARG A 1 145 ? -12.957 -18.658 5.368 1.00 92.56 145 ARG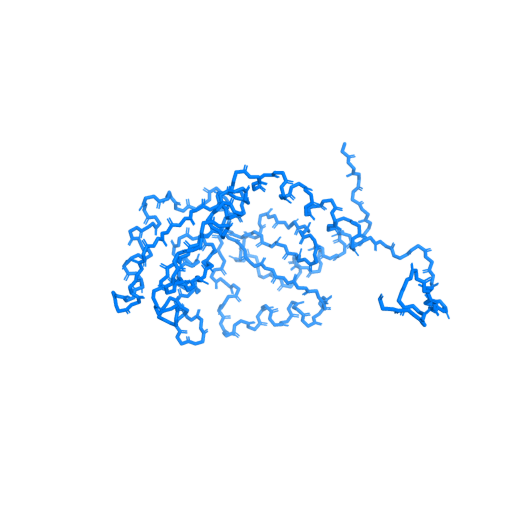 A C 1
ATOM 1178 O O . ARG A 1 145 ? -11.851 -18.352 5.791 1.00 92.56 145 ARG A O 1
ATOM 1185 N N . THR A 1 146 ? -13.202 -18.850 4.072 1.00 93.38 146 THR A N 1
ATOM 1186 C CA . THR A 1 146 ? -12.156 -18.804 3.040 1.00 93.38 146 THR A CA 1
ATOM 1187 C C . THR A 1 146 ? -11.468 -17.440 2.978 1.00 93.38 146 THR A C 1
ATOM 1189 O O . THR A 1 146 ? -10.249 -17.371 2.864 1.00 93.38 146 THR A O 1
ATOM 1192 N N . ILE A 1 147 ? -12.219 -16.338 3.094 1.00 89.62 147 ILE A N 1
ATOM 1193 C CA . ILE A 1 147 ? -11.627 -14.989 3.104 1.00 89.62 147 ILE A CA 1
ATOM 1194 C C . ILE A 1 147 ? -10.757 -14.793 4.349 1.00 89.62 147 ILE A C 1
ATOM 1196 O O . ILE A 1 147 ? -9.668 -14.231 4.242 1.00 89.62 147 ILE A O 1
ATOM 1200 N N . ALA A 1 148 ? -11.222 -15.251 5.513 1.00 87.94 148 ALA A N 1
ATOM 1201 C CA . ALA A 1 148 ? -10.457 -15.165 6.752 1.00 87.94 148 ALA A CA 1
ATOM 1202 C C . ALA A 1 148 ? -9.148 -15.967 6.665 1.00 87.94 148 ALA A C 1
ATOM 1204 O O . ALA A 1 148 ? -8.089 -15.423 6.968 1.00 87.94 148 ALA A O 1
ATOM 1205 N N . GLU A 1 149 ? -9.203 -17.206 6.169 1.00 93.50 149 GLU A N 1
ATOM 1206 C CA . GLU A 1 149 ? -8.028 -18.070 5.987 1.00 93.50 149 GLU A CA 1
ATOM 1207 C C . GLU A 1 149 ? -7.017 -17.466 5.000 1.00 93.50 149 GLU A C 1
ATOM 1209 O O . GLU A 1 149 ? -5.825 -17.414 5.292 1.00 93.50 149 GLU A O 1
ATOM 1214 N N . ILE A 1 150 ? -7.480 -16.932 3.863 1.00 92.75 150 ILE A N 1
ATOM 1215 C CA . ILE A 1 150 ? -6.608 -16.270 2.880 1.00 92.75 150 ILE A CA 1
ATOM 1216 C C . ILE A 1 150 ? -5.949 -15.019 3.473 1.00 92.75 150 ILE A C 1
ATOM 1218 O O . ILE A 1 150 ? -4.762 -14.781 3.246 1.00 92.75 150 ILE A O 1
ATOM 1222 N N . ARG A 1 151 ? -6.699 -14.203 4.224 1.00 89.19 151 ARG A N 1
ATOM 1223 C CA . ARG A 1 151 ? -6.139 -13.019 4.893 1.00 89.19 151 ARG A CA 1
ATOM 1224 C C . ARG A 1 151 ? -5.075 -13.426 5.897 1.00 89.19 151 ARG A C 1
ATOM 1226 O O . ARG A 1 151 ? -3.990 -12.859 5.867 1.00 89.19 151 ARG A O 1
ATOM 1233 N N . GLU A 1 152 ? -5.356 -14.418 6.730 1.00 91.44 152 GLU A N 1
ATOM 1234 C CA . GLU A 1 152 ? -4.403 -14.887 7.731 1.00 91.44 152 GLU A CA 1
ATOM 1235 C C . GLU A 1 152 ? -3.132 -15.445 7.087 1.00 91.44 152 GLU A C 1
ATOM 1237 O O . GLU A 1 152 ? -2.029 -15.079 7.485 1.00 91.44 152 GLU A O 1
ATOM 1242 N N . TYR A 1 153 ? -3.272 -16.202 5.998 1.00 94.38 153 TYR A N 1
ATOM 1243 C CA . TYR A 1 153 ? -2.133 -16.644 5.198 1.00 94.38 153 TYR A CA 1
ATOM 1244 C C . TYR A 1 153 ? -1.314 -15.463 4.643 1.00 94.38 153 TYR A C 1
ATOM 1246 O O . TYR A 1 153 ? -0.086 -15.434 4.740 1.00 94.38 153 TYR A O 1
ATOM 1254 N N . TYR A 1 154 ? -1.971 -14.434 4.096 1.00 91.00 154 TYR A N 1
ATOM 1255 C CA . TYR A 1 154 ? -1.269 -13.246 3.603 1.00 91.00 154 TYR A CA 1
ATOM 1256 C C . TYR A 1 154 ? -0.552 -12.463 4.702 1.00 91.00 154 TYR A C 1
ATOM 1258 O O . TYR A 1 154 ? 0.486 -11.857 4.413 1.00 91.00 154 TYR A O 1
ATOM 1266 N N . ARG A 1 155 ? -1.100 -12.462 5.919 1.00 92.06 155 ARG A N 1
ATOM 1267 C CA . ARG A 1 155 ? -0.511 -11.841 7.109 1.00 92.06 155 ARG A CA 1
ATOM 1268 C C . ARG A 1 155 ? 0.719 -12.612 7.568 1.00 92.06 155 ARG A C 1
ATOM 1270 O O . ARG A 1 155 ? 1.785 -12.014 7.704 1.00 92.06 155 ARG A O 1
ATOM 1277 N N . SER A 1 156 ? 0.614 -13.936 7.696 1.00 93.19 156 SER A N 1
ATOM 1278 C CA . SER A 1 156 ? 1.739 -14.796 8.083 1.00 93.19 156 SER A CA 1
ATOM 1279 C C . SER A 1 156 ? 2.885 -14.769 7.069 1.00 93.19 156 SER A C 1
ATOM 1281 O O . SER A 1 156 ? 4.049 -14.852 7.448 1.00 93.19 156 SER A O 1
ATOM 1283 N N . SER A 1 157 ? 2.575 -14.598 5.781 1.00 94.06 157 SER A N 1
ATOM 1284 C CA . SER A 1 157 ? 3.561 -14.579 4.693 1.00 94.06 157 SER A CA 1
ATOM 1285 C C . SER A 1 157 ? 3.973 -13.166 4.250 1.00 94.06 157 SER A C 1
ATOM 1287 O O . SER A 1 157 ? 4.501 -13.003 3.146 1.00 94.06 157 SER A O 1
ATOM 1289 N N . SER A 1 158 ? 3.747 -12.118 5.058 1.00 91.88 158 SER A N 1
ATOM 1290 C CA . SER A 1 158 ? 4.014 -10.728 4.637 1.00 91.88 158 SER A CA 1
ATOM 1291 C C . SER A 1 158 ? 5.482 -10.483 4.254 1.00 91.88 158 SER A C 1
ATOM 1293 O O . SER A 1 158 ? 5.767 -9.882 3.212 1.00 91.88 158 SER A O 1
ATOM 1295 N N . GLU A 1 159 ? 6.434 -11.019 5.025 1.00 93.50 159 GLU A N 1
ATOM 1296 C CA . GLU A 1 159 ? 7.866 -10.850 4.746 1.00 93.50 159 GLU A CA 1
ATOM 1297 C C . GLU A 1 159 ? 8.295 -11.538 3.440 1.00 93.50 159 GLU A C 1
ATOM 1299 O O . GLU A 1 159 ? 8.992 -10.944 2.608 1.00 93.50 159 GLU A O 1
ATOM 1304 N N . GLU A 1 160 ? 7.851 -12.777 3.228 1.00 95.06 160 GLU A N 1
ATOM 1305 C CA . GLU A 1 160 ? 8.099 -13.524 1.994 1.00 95.06 160 GLU A CA 1
ATOM 1306 C C . GLU A 1 160 ? 7.504 -12.790 0.788 1.00 95.06 160 GLU A C 1
ATOM 1308 O O . GLU A 1 160 ? 8.186 -12.560 -0.219 1.00 95.06 160 GLU A O 1
ATOM 1313 N N . ARG A 1 161 ? 6.259 -12.322 0.920 1.00 94.12 161 ARG A N 1
ATOM 1314 C CA . ARG A 1 161 ? 5.568 -11.557 -0.119 1.00 94.12 161 ARG A CA 1
ATOM 1315 C C . ARG A 1 161 ? 6.308 -10.267 -0.446 1.00 94.12 161 ARG A C 1
ATOM 1317 O O . ARG A 1 161 ? 6.418 -9.907 -1.618 1.00 94.12 161 ARG A O 1
ATOM 1324 N N . LEU A 1 162 ? 6.851 -9.572 0.552 1.00 93.81 162 LEU A N 1
ATOM 1325 C CA . LEU A 1 162 ? 7.648 -8.371 0.329 1.00 93.81 162 LEU A CA 1
ATOM 1326 C C . LEU A 1 162 ? 8.937 -8.684 -0.446 1.00 93.81 162 LEU A C 1
ATOM 1328 O O . LEU A 1 162 ? 9.251 -7.981 -1.409 1.00 93.81 162 LEU A O 1
ATOM 1332 N N . LYS A 1 163 ? 9.664 -9.749 -0.085 1.00 95.06 163 LYS A N 1
ATOM 1333 C CA . LYS A 1 163 ? 10.863 -10.195 -0.823 1.00 95.06 163 LYS A CA 1
ATOM 1334 C C . LYS A 1 163 ? 10.524 -10.528 -2.278 1.00 95.06 163 LYS A C 1
ATOM 1336 O O . LYS A 1 163 ? 11.226 -10.090 -3.193 1.00 95.06 163 LYS A O 1
ATOM 1341 N N . PHE A 1 164 ? 9.416 -11.231 -2.498 1.00 95.56 164 PHE A N 1
ATOM 1342 C CA . PHE A 1 164 ? 8.912 -11.556 -3.829 1.00 95.56 164 PHE A CA 1
ATOM 1343 C C . PHE A 1 164 ? 8.560 -10.303 -4.645 1.00 95.56 164 PHE A C 1
ATOM 1345 O O . PHE A 1 164 ? 8.992 -10.162 -5.790 1.00 95.56 164 PHE A O 1
ATOM 1352 N N . LEU A 1 165 ? 7.848 -9.342 -4.048 1.00 94.88 165 LEU A N 1
ATOM 1353 C CA . LEU A 1 165 ? 7.504 -8.078 -4.702 1.00 94.88 165 LEU A CA 1
ATOM 1354 C C . LEU A 1 165 ? 8.742 -7.266 -5.075 1.00 94.88 165 LEU A C 1
ATOM 1356 O O . LEU A 1 165 ? 8.768 -6.689 -6.160 1.00 94.88 165 LEU A O 1
ATOM 1360 N N . LYS A 1 166 ? 9.780 -7.254 -4.233 1.00 94.12 166 LYS A N 1
ATOM 1361 C CA . LYS A 1 166 ? 11.054 -6.608 -4.573 1.00 94.12 166 LYS A CA 1
ATOM 1362 C C . LYS A 1 166 ? 11.707 -7.261 -5.780 1.00 94.12 166 LYS A C 1
ATOM 1364 O O . LYS A 1 166 ? 12.135 -6.576 -6.705 1.00 94.12 166 LYS A O 1
ATOM 1369 N N . LEU A 1 167 ? 11.715 -8.591 -5.828 1.00 94.44 167 LEU A N 1
ATOM 1370 C CA . LEU A 1 167 ? 12.243 -9.336 -6.968 1.00 94.44 167 LEU A CA 1
ATOM 1371 C C . LEU A 1 167 ? 11.484 -9.016 -8.267 1.00 94.44 167 LEU A C 1
ATOM 1373 O O . LEU A 1 167 ? 12.120 -8.796 -9.298 1.00 94.44 167 LEU A O 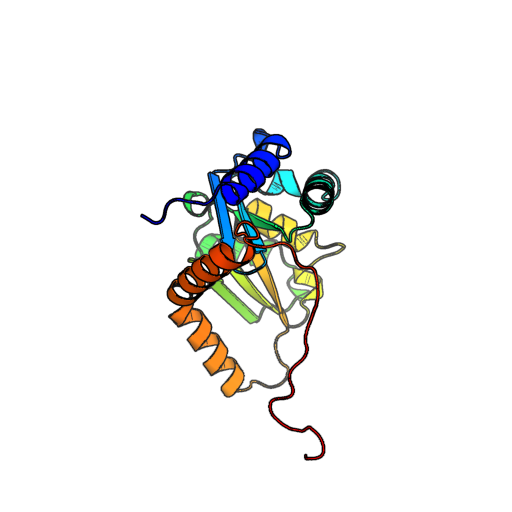1
ATOM 1377 N N . ILE A 1 168 ? 10.149 -8.943 -8.223 1.00 95.19 168 ILE A N 1
ATOM 1378 C CA . ILE A 1 168 ? 9.334 -8.532 -9.377 1.00 95.19 168 ILE A CA 1
ATOM 1379 C C . ILE A 1 168 ? 9.611 -7.077 -9.752 1.00 95.19 168 ILE A C 1
ATOM 1381 O O . ILE A 1 168 ? 9.794 -6.792 -10.934 1.00 95.19 168 ILE A O 1
ATOM 1385 N N . GLY A 1 169 ? 9.676 -6.170 -8.776 1.00 93.62 169 GLY A N 1
ATOM 1386 C CA . GLY A 1 169 ? 9.995 -4.763 -9.014 1.00 93.62 169 GLY A CA 1
ATOM 1387 C C . GLY A 1 169 ? 11.307 -4.634 -9.778 1.00 93.62 169 GLY A C 1
ATOM 1388 O O . GLY A 1 169 ? 11.362 -3.995 -10.827 1.00 93.62 169 GLY A O 1
ATOM 1389 N N . HIS A 1 170 ? 12.333 -5.376 -9.362 1.00 90.31 170 HIS A N 1
ATOM 1390 C CA . HIS A 1 170 ? 13.605 -5.394 -10.074 1.00 90.31 170 HIS A CA 1
ATOM 1391 C C . HIS A 1 170 ? 13.512 -5.857 -11.535 1.00 90.31 170 HIS A C 1
ATOM 1393 O O . HIS A 1 170 ? 14.286 -5.407 -12.376 1.00 90.31 170 HIS A O 1
ATOM 1399 N N . ARG A 1 171 ? 12.569 -6.745 -11.860 1.00 90.81 171 ARG A N 1
ATOM 1400 C CA . ARG A 1 171 ? 12.338 -7.198 -13.238 1.00 90.81 171 ARG A CA 1
ATOM 1401 C C . ARG A 1 171 ? 11.521 -6.204 -14.060 1.00 90.81 171 ARG A C 1
ATOM 1403 O O . ARG A 1 171 ? 11.765 -6.097 -15.255 1.00 90.81 171 ARG A O 1
ATOM 1410 N N . ILE A 1 172 ? 10.571 -5.500 -13.445 1.00 91.31 172 ILE A N 1
ATOM 1411 C CA . ILE A 1 172 ? 9.697 -4.529 -14.124 1.00 91.31 172 ILE A CA 1
ATOM 1412 C C . ILE A 1 172 ? 10.470 -3.268 -14.512 1.00 91.31 172 ILE A C 1
ATOM 1414 O O . ILE A 1 172 ? 10.305 -2.769 -15.620 1.00 91.31 172 ILE A O 1
ATOM 1418 N N . TYR A 1 173 ? 11.316 -2.760 -13.617 1.00 89.62 173 TYR A N 1
ATOM 1419 C CA . TYR A 1 173 ? 12.036 -1.495 -13.812 1.00 89.62 173 TYR A CA 1
ATOM 1420 C C . TYR A 1 173 ? 13.438 -1.669 -14.417 1.00 89.62 173 TYR A C 1
ATOM 1422 O O . TYR A 1 173 ? 14.263 -0.763 -14.338 1.00 89.62 173 TYR A O 1
ATOM 1430 N N . ARG A 1 174 ? 13.731 -2.833 -15.007 1.00 88.06 174 ARG A N 1
ATOM 1431 C CA . ARG A 1 174 ? 15.004 -3.081 -15.697 1.00 88.06 174 ARG A CA 1
ATOM 1432 C C . ARG A 1 174 ? 15.100 -2.282 -16.998 1.00 88.06 174 ARG A C 1
ATOM 1434 O O . ARG A 1 174 ? 14.077 -1.971 -17.608 1.00 88.06 174 ARG A O 1
ATOM 1441 N N . THR A 1 175 ? 16.324 -2.048 -17.469 1.00 87.06 175 THR A N 1
ATOM 1442 C CA . THR A 1 175 ? 16.556 -1.494 -18.808 1.00 87.06 175 THR A CA 1
ATOM 1443 C C . THR A 1 175 ? 15.970 -2.431 -19.855 1.00 87.06 175 THR A C 1
ATOM 1445 O O . THR A 1 175 ? 16.113 -3.657 -19.767 1.00 87.06 175 THR A O 1
ATOM 1448 N N . GLN A 1 176 ? 15.306 -1.855 -20.849 1.00 84.56 176 GLN A N 1
ATOM 1449 C CA . GLN A 1 176 ? 14.892 -2.596 -22.025 1.00 84.56 176 GLN A CA 1
ATOM 1450 C C . GLN A 1 176 ? 16.143 -3.109 -22.753 1.00 84.56 176 GLN A C 1
ATOM 1452 O O . GLN A 1 176 ? 17.053 -2.342 -23.040 1.00 84.56 176 GLN A O 1
ATOM 1457 N N . ILE A 1 177 ? 16.209 -4.421 -22.991 1.00 86.31 177 ILE A N 1
ATOM 1458 C CA . ILE A 1 177 ? 17.390 -5.061 -23.599 1.00 86.31 177 ILE A CA 1
ATOM 1459 C C . ILE A 1 177 ? 17.350 -4.937 -25.128 1.00 86.31 177 ILE A C 1
ATOM 1461 O O . ILE A 1 177 ? 18.386 -4.802 -25.767 1.00 86.31 177 ILE A O 1
ATOM 1465 N N . PHE A 1 178 ? 16.149 -4.979 -25.707 1.00 87.00 178 PHE A N 1
ATOM 1466 C CA . PHE A 1 178 ? 15.919 -4.934 -27.148 1.00 87.00 178 PHE A CA 1
ATOM 1467 C C . PHE A 1 178 ? 14.764 -3.994 -27.452 1.00 87.00 178 PHE A C 1
ATOM 1469 O O . PHE A 1 178 ? 13.775 -3.992 -26.712 1.00 87.00 178 PHE A O 1
ATOM 1476 N N . ASP A 1 179 ? 14.845 -3.254 -28.552 1.00 85.44 179 ASP A N 1
ATOM 1477 C CA . ASP A 1 179 ? 13.712 -2.467 -29.024 1.00 85.44 179 ASP A CA 1
ATOM 1478 C C . ASP A 1 179 ? 12.529 -3.352 -29.425 1.00 85.44 179 ASP A C 1
ATOM 1480 O O . ASP A 1 179 ? 12.676 -4.457 -29.955 1.00 85.44 179 ASP A O 1
ATOM 1484 N N . THR A 1 180 ? 11.326 -2.872 -29.111 1.00 82.38 180 THR A N 1
ATOM 1485 C CA . THR A 1 180 ? 10.091 -3.609 -29.383 1.00 82.38 180 THR A CA 1
ATOM 1486 C C . THR A 1 180 ? 9.592 -3.225 -30.769 1.00 82.38 180 THR A C 1
ATOM 1488 O O . THR A 1 180 ? 8.906 -2.222 -30.926 1.00 82.38 180 THR A O 1
ATOM 1491 N N . ASN A 1 181 ? 9.931 -4.035 -31.772 1.00 87.06 181 ASN A N 1
ATOM 1492 C CA . ASN A 1 181 ? 9.578 -3.760 -33.172 1.00 87.06 181 ASN A CA 1
ATOM 1493 C C . ASN A 1 181 ? 8.278 -4.444 -33.623 1.00 87.06 181 ASN A C 1
ATOM 1495 O O . ASN A 1 181 ? 7.672 -4.033 -34.607 1.00 87.06 181 ASN A O 1
ATOM 1499 N N . TYR A 1 182 ? 7.847 -5.497 -32.926 1.00 91.81 182 TYR A N 1
ATOM 1500 C CA . TYR A 1 182 ? 6.594 -6.194 -33.207 1.00 91.81 182 TYR A CA 1
ATOM 1501 C C . TYR A 1 182 ? 6.050 -6.869 -31.947 1.00 91.81 182 TYR A C 1
ATOM 1503 O O . TYR A 1 182 ? 6.784 -7.145 -30.997 1.00 91.81 182 TYR A O 1
ATOM 1511 N N . VAL A 1 183 ? 4.751 -7.164 -31.961 1.00 93.75 183 VAL A N 1
ATOM 1512 C CA . VAL A 1 183 ? 4.059 -7.921 -30.913 1.00 93.75 183 VAL A CA 1
ATOM 1513 C C . VAL A 1 183 ? 3.450 -9.163 -31.558 1.00 93.75 183 VAL A C 1
ATOM 1515 O O . VAL A 1 183 ? 2.825 -9.070 -32.611 1.00 93.75 183 VAL A O 1
ATOM 1518 N N . ARG A 1 184 ? 3.640 -10.335 -30.943 1.00 95.19 184 ARG A N 1
ATOM 1519 C CA . ARG A 1 184 ? 3.023 -11.599 -31.369 1.00 95.19 184 ARG A CA 1
ATOM 1520 C C . ARG A 1 184 ? 2.127 -12.122 -30.257 1.00 95.19 184 ARG A C 1
ATOM 1522 O O . ARG A 1 184 ? 2.538 -12.155 -29.101 1.00 95.19 184 ARG A O 1
ATOM 1529 N N . ILE A 1 185 ? 0.938 -12.578 -30.628 1.00 95.62 185 ILE A N 1
ATOM 1530 C CA . ILE A 1 185 ? 0.010 -13.276 -29.738 1.00 95.62 185 ILE A CA 1
ATOM 1531 C C . ILE A 1 185 ? 0.019 -14.751 -30.143 1.00 95.62 185 ILE A C 1
ATOM 1533 O O . ILE A 1 185 ? -0.083 -15.059 -31.330 1.00 95.62 185 ILE A O 1
ATOM 1537 N N . VAL A 1 186 ? 0.187 -15.653 -29.174 1.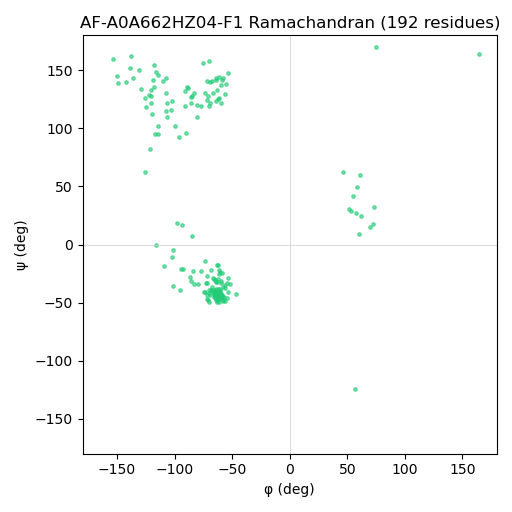00 96.44 186 VAL A N 1
ATOM 1538 C CA . VAL A 1 186 ? 0.160 -17.108 -29.387 1.00 96.44 186 VAL A CA 1
ATOM 1539 C C . VAL A 1 186 ? -0.950 -17.696 -28.528 1.00 96.44 186 VAL A C 1
ATOM 1541 O O . VAL A 1 186 ? -0.956 -17.525 -27.311 1.00 96.44 186 VAL A O 1
ATOM 1544 N N . ALA A 1 187 ? -1.889 -18.368 -29.183 1.00 95.88 187 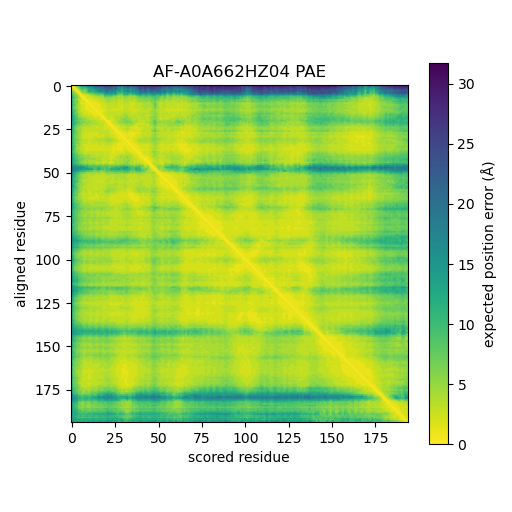ALA A N 1
ATOM 1545 C CA . ALA A 1 187 ? -2.954 -19.131 -28.555 1.00 95.88 187 ALA A CA 1
ATOM 1546 C C . ALA A 1 187 ? -2.399 -20.349 -27.807 1.00 95.88 187 ALA A C 1
ATOM 1548 O O . ALA A 1 187 ? -1.645 -21.115 -28.401 1.00 95.88 187 ALA A O 1
ATOM 1549 N N . LEU A 1 188 ? -2.791 -20.552 -26.546 1.00 96.62 188 LEU A N 1
ATOM 1550 C CA . LEU A 1 188 ? -2.401 -21.735 -25.758 1.00 96.62 188 LEU A CA 1
ATOM 1551 C C . LEU A 1 188 ? -3.588 -22.631 -25.349 1.00 96.62 188 LEU A C 1
ATOM 1553 O O . LEU A 1 188 ? -3.371 -23.644 -24.697 1.00 96.62 188 LEU A O 1
ATOM 1557 N N . GLY A 1 189 ? -4.820 -22.266 -25.713 1.00 96.12 189 GLY A N 1
ATOM 1558 C CA . GLY A 1 189 ? -6.055 -22.987 -25.378 1.00 96.12 189 GLY A CA 1
ATOM 1559 C C . GLY A 1 189 ? -7.282 -22.104 -25.610 1.00 96.12 189 GLY A C 1
ATOM 1560 O O . GLY A 1 189 ? -7.129 -20.889 -25.767 1.00 96.12 189 GLY A O 1
ATOM 1561 N N . SER A 1 190 ? -8.475 -22.699 -25.673 1.00 93.69 190 SER A N 1
ATOM 1562 C CA . SER A 1 190 ? -9.744 -21.999 -25.971 1.00 93.69 190 SER A CA 1
ATOM 1563 C C . SER A 1 190 ? -9.745 -21.252 -27.313 1.00 93.69 190 SER A C 1
ATOM 1565 O O . SER A 1 190 ? -10.445 -20.258 -27.514 1.00 93.69 190 SER A O 1
ATOM 1567 N N . PHE A 1 191 ? -8.938 -21.729 -28.260 1.00 93.44 191 PHE A N 1
ATOM 1568 C CA . PHE A 1 191 ? -8.987 -21.298 -29.651 1.00 93.44 191 PHE A CA 1
ATOM 1569 C C . PHE A 1 191 ? -9.765 -22.355 -30.420 1.00 93.44 191 PHE A C 1
ATOM 1571 O O . PHE A 1 191 ? -9.227 -23.407 -30.738 1.00 93.44 191 PHE A O 1
ATOM 1578 N N . GLN A 1 192 ? -11.032 -22.047 -30.704 1.00 93.94 192 GLN A N 1
ATOM 1579 C CA . GLN A 1 192 ? -12.023 -22.975 -31.271 1.00 93.94 192 GLN A CA 1
ATOM 1580 C C . GLN A 1 192 ? -12.487 -24.098 -30.325 1.00 93.94 192 GLN A C 1
ATOM 1582 O O . GLN A 1 192 ? -13.136 -25.040 -30.767 1.00 93.94 192 GLN A O 1
ATOM 1587 N N . GLU A 1 193 ? -12.226 -23.972 -29.027 1.00 93.81 193 GLU A N 1
ATOM 1588 C CA . GLU A 1 193 ? -12.741 -24.862 -27.980 1.00 93.81 193 GLU A CA 1
ATOM 1589 C C . GLU 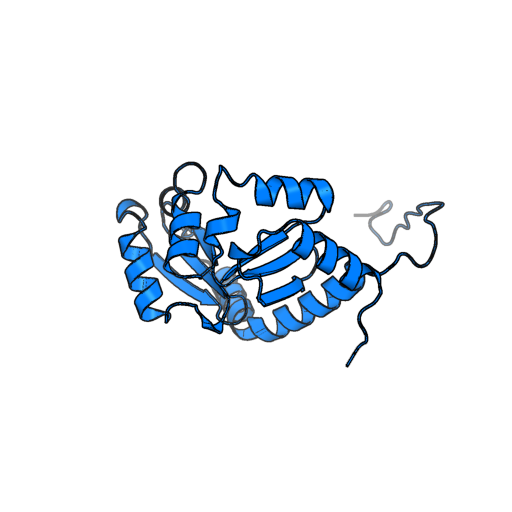A 1 193 ? -13.187 -24.037 -26.761 1.00 93.81 193 GLU A C 1
ATOM 1591 O O . GLU A 1 193 ? -12.811 -22.865 -26.641 1.00 93.81 193 GLU A O 1
ATOM 1596 N N . VAL A 1 194 ? -14.007 -24.632 -25.889 1.00 86.69 194 VAL A N 1
ATOM 1597 C CA . VAL A 1 194 ? -14.428 -24.058 -24.597 1.00 86.69 194 VAL A CA 1
ATOM 1598 C C . VAL A 1 194 ? -13.778 -24.842 -23.474 1.00 86.69 194 VAL A C 1
ATOM 1600 O O . VAL A 1 194 ? -13.940 -26.082 -23.479 1.00 86.69 194 VAL A O 1
#

Mean predicted aligned error: 5.56 Å

Nearest PDB structures (foldseek):
  9bcu-assembly1_J  TM=9.258E-01  e=2.700E-20  Thermococcus kodakarensis
  2ycb-assembly1_A  TM=8.958E-01  e=1.457E-18  Methanothermobacter thermautotrophicus str. Delta H
  3af5-assembly1_A  TM=8.584E-01  e=6.657E-18  Pyrococcus horikoshii OT3
  2xr1-assembly2_A  TM=8.072E-01  e=2.855E-17  Methanosarcina mazei
  3af6-assembly1_A  TM=8.444E-01  e=6.502E-17  Pyrococcus horikoshii OT3

Sequence (194 aa):
MRKFSEPFYEIRDAILKLVPPEAEVTKIDFEGPRIAVYSKKPHVFFVNNEQLIKTLVKTLKKRIVIRGDPENRLPEREAEEKIKEIVPPEAGISLIYFDKTRGEVEIEAEKPGYVIGKDGITLRRILAETLWLPIPLRKPPITSRTIAEIREYYRSSSEERLKFLKLIGHRIYRTQIFDTNYVRIVALGSFQEV

Radius of gyration: 19.67 Å; Cα contacts (8 Å, |Δi|>4): 271; chains: 1; bounding box: 46×47×54 Å